Protein AF-A0A349G7Y7-F1 (afdb_monomer)

Mean predicted aligned error: 4.14 Å

Sequence (341 aa):
DMPVLMPVNSVLPGRRNNPPGQENGKKVPPLSVYNPIHYQELPELFMDFISSLTGKSPSTTGAGSEGALTKGPFNMLLPVHDLNQALLSYILGGYNAFSTPAGHIGPNLRVDHDISILVPELWSRLSAEEREPKHLISEGAFEKLEDFEYQGNIIPASRLGYRMTERFCYKYLGKIFDEPQTVFEDWILKPERQSLEAFVDGILNITNGHKKAALSYFEDSSIDYAIPPIRALLHIMAFGSYEGLMVESPEIRHQFDREVVISSDWYKSRLINKQKVDVLRIERIIENLEQFMVNPMNKSIIKAFNYDQKLNEAKGLRDYYDSERYFQTLFGTLGAEPIAL

Radius of gyration: 24.49 Å; Cα contacts (8 Å, |Δi|>4): 534; chains: 1; bounding box: 65×50×67 Å

Nearest PDB structures (foldseek):
  6k31-assembly1_A  TM=9.863E-01  e=5.837E-35  Actinomyces israelii
  6k31-assembly1_B  TM=9.862E-01  e=8.051E-35  Actinomyces israelii
  8e1u-assembly4_E-2  TM=9.817E-01  e=6.174E-34  Propionibacterium freudenreichii subsp. shermanii
  8e1u-assembly2_H  TM=9.793E-01  e=3.621E-33  Propionibacterium freudenreichii subsp. shermanii
  8e1u-assembly4_G  TM=9.828E-01  e=1.718E-31  Propionibacterium freudenreichii subsp. shermanii

Secondary structure (DSSP, 8-state):
-PPPP-----B--EEE---SEEETTEEE---TT--S-EEE-HHHHHHHHHH-EEEEEEETTEEEE--GGG-TTT--S-HHHHHHHHHHHHHHHT--EEEEEEEEETTTEEEETHHHHHHHHHHHHS-TTTT-HHHHHHTTSEEE---EEETTEEE-GGGG-EEE-HHHHHHHGGGT-SSGGGSS-HHHH-GGGT-HHHHHHHHHHHHHHHHHHHHHHHHTSGGGG--HHHHHHHHHHHHS-BTTB-TT-HHHHGGG-HHHHHT-HHHHHHHHHHHHHHHHHHHHHHHHHHHHHH-GGGHHHHHHTTHHHHHHHHHHHHHHHHSHHHHHHTTTS----GGG-

pLDDT: mean 95.34, std 6.63, range [52.41, 98.81]

Structure (mmCIF, N/CA/C/O backbone):
data_AF-A0A349G7Y7-F1
#
_entry.id   AF-A0A349G7Y7-F1
#
loop_
_atom_site.group_PDB
_atom_site.id
_atom_site.type_symbol
_atom_site.label_atom_id
_atom_site.label_alt_id
_atom_site.label_comp_id
_atom_site.label_asym_id
_atom_site.label_entity_id
_atom_site.label_seq_id
_atom_site.pdbx_PDB_ins_code
_atom_site.Cartn_x
_atom_site.Cartn_y
_atom_site.Cartn_z
_atom_site.occupancy
_atom_site.B_iso_or_equiv
_atom_site.auth_seq_id
_atom_site.auth_comp_id
_atom_site.auth_asym_id
_atom_site.auth_atom_id
_atom_site.pdbx_PDB_model_num
ATOM 1 N N . ASP A 1 1 ? 5.155 -28.896 -22.793 1.00 81.69 1 ASP A N 1
ATOM 2 C CA . ASP A 1 1 ? 4.835 -28.518 -21.404 1.00 81.69 1 ASP A CA 1
ATOM 3 C C . ASP A 1 1 ? 4.949 -27.015 -21.239 1.00 81.69 1 ASP A C 1
ATOM 5 O O . ASP A 1 1 ? 5.996 -26.460 -21.548 1.00 81.69 1 ASP A O 1
ATOM 9 N N . MET A 1 2 ? 3.858 -26.355 -20.847 1.00 89.94 2 MET A N 1
ATOM 10 C CA . MET A 1 2 ? 3.857 -24.928 -20.502 1.00 89.94 2 MET A CA 1
ATOM 11 C C . MET A 1 2 ? 3.957 -24.789 -18.978 1.00 89.94 2 MET A C 1
ATOM 13 O O . MET A 1 2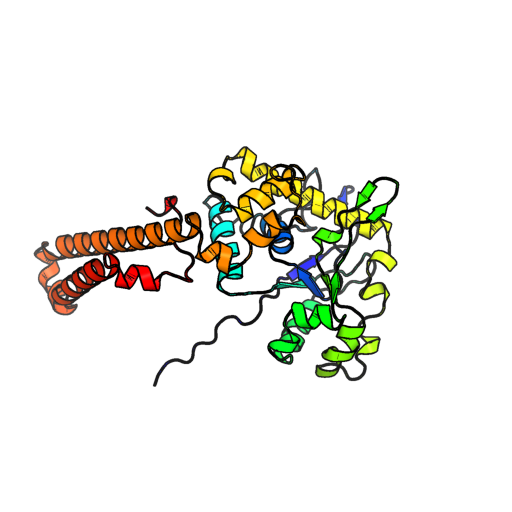 ? 3.357 -25.602 -18.271 1.00 89.94 2 MET A O 1
ATOM 17 N N . PRO A 1 3 ? 4.691 -23.793 -18.454 1.00 93.88 3 PRO A N 1
ATOM 18 C CA . PRO A 1 3 ? 4.778 -23.576 -17.014 1.00 93.88 3 PRO A CA 1
ATOM 19 C C . PRO A 1 3 ? 3.417 -23.157 -16.439 1.00 93.88 3 PRO A C 1
ATOM 21 O O . PRO A 1 3 ? 2.688 -22.381 -17.058 1.00 93.88 3 PRO A O 1
ATOM 24 N N . VAL A 1 4 ? 3.097 -23.636 -15.235 1.00 94.19 4 VAL A N 1
ATOM 25 C CA . VAL A 1 4 ? 1.931 -23.183 -14.462 1.00 94.19 4 VAL A CA 1
ATOM 26 C C . VAL A 1 4 ? 2.390 -22.094 -13.500 1.00 94.19 4 VAL A C 1
ATOM 28 O O . VAL A 1 4 ? 3.225 -22.339 -12.631 1.00 94.19 4 VAL A O 1
ATOM 31 N N . LEU A 1 5 ? 1.864 -20.883 -13.675 1.00 94.44 5 LEU A N 1
ATOM 32 C CA . LEU A 1 5 ? 2.164 -19.736 -12.821 1.00 94.44 5 LEU A CA 1
ATOM 33 C C . LEU A 1 5 ? 1.128 -19.637 -11.696 1.00 94.44 5 LEU A C 1
ATOM 35 O O . LEU A 1 5 ? -0.066 -19.786 -11.942 1.00 94.44 5 LEU A O 1
ATOM 39 N N . MET A 1 6 ? 1.589 -19.346 -10.479 1.00 92.88 6 MET A N 1
ATOM 40 C CA . MET A 1 6 ? 0.750 -19.166 -9.289 1.00 92.88 6 MET A CA 1
ATOM 41 C C . MET A 1 6 ? 0.906 -17.725 -8.783 1.00 92.88 6 MET A C 1
ATOM 43 O O . MET A 1 6 ? 1.789 -17.464 -7.963 1.00 92.88 6 MET A O 1
ATOM 47 N N . PRO A 1 7 ? 0.135 -16.761 -9.317 1.00 92.94 7 PRO A N 1
ATOM 48 C CA . PRO A 1 7 ? 0.216 -15.372 -8.883 1.00 92.94 7 PRO A CA 1
ATOM 49 C C . PRO A 1 7 ? -0.325 -15.192 -7.459 1.00 92.94 7 PRO A C 1
ATOM 51 O O . PRO A 1 7 ? -1.026 -16.051 -6.917 1.00 92.94 7 PRO A O 1
ATOM 54 N N . VAL A 1 8 ? -0.012 -14.038 -6.865 1.00 94.69 8 VAL A N 1
ATOM 55 C CA . VAL A 1 8 ? -0.591 -13.613 -5.586 1.00 94.69 8 VAL A CA 1
ATOM 56 C C . VAL A 1 8 ? -2.113 -13.560 -5.717 1.00 94.69 8 VAL A C 1
ATOM 58 O O . VAL A 1 8 ? -2.647 -13.071 -6.707 1.00 94.69 8 VAL A O 1
ATOM 61 N N . ASN A 1 9 ? -2.809 -14.077 -4.709 1.00 91.25 9 ASN A N 1
ATOM 62 C CA . ASN A 1 9 ? -4.271 -14.144 -4.668 1.00 91.25 9 ASN A CA 1
ATOM 63 C C . ASN A 1 9 ? -4.871 -13.333 -3.513 1.00 91.25 9 ASN A C 1
ATOM 65 O O . ASN A 1 9 ? -6.045 -12.978 -3.554 1.00 91.25 9 ASN A O 1
ATOM 69 N N . SER A 1 10 ? -4.101 -13.040 -2.467 1.00 92.69 10 SER A N 1
ATOM 70 C CA . SER A 1 10 ? -4.555 -12.255 -1.321 1.00 92.69 10 SER A CA 1
ATOM 71 C C . SER A 1 10 ? -3.371 -11.556 -0.663 1.00 92.69 10 SER A C 1
ATOM 73 O O . SER A 1 10 ? -2.284 -12.127 -0.571 1.00 92.69 10 SER A O 1
ATOM 75 N N . VAL A 1 11 ? -3.590 -10.326 -0.198 1.00 96.81 11 VAL A N 1
ATOM 76 C CA . VAL A 1 11 ? -2.599 -9.546 0.548 1.00 96.81 11 VAL A CA 1
ATOM 77 C C . VAL A 1 11 ? -3.062 -9.448 1.998 1.00 96.81 11 VAL A C 1
ATOM 79 O O . VAL A 1 11 ? -4.127 -8.901 2.281 1.00 96.81 11 VAL A O 1
ATOM 82 N N . LEU A 1 12 ? -2.260 -9.987 2.916 1.00 96.56 12 LEU A N 1
ATOM 83 C CA . LEU A 1 12 ? -2.598 -10.091 4.336 1.00 96.56 12 LEU A CA 1
ATOM 84 C C . LEU A 1 12 ? -1.523 -9.410 5.201 1.00 96.56 12 LEU A C 1
ATOM 86 O O . LEU A 1 12 ? -0.669 -10.098 5.765 1.00 96.56 12 LEU A O 1
ATOM 90 N N . PRO A 1 13 ? -1.470 -8.064 5.252 1.00 96.19 13 PRO A N 1
ATOM 91 C CA . PRO A 1 13 ? -0.439 -7.367 6.013 1.00 96.19 13 PRO A CA 1
ATOM 92 C C . PRO A 1 13 ? -0.585 -7.606 7.524 1.00 96.19 13 PRO A C 1
ATOM 94 O O . PRO A 1 13 ? -1.659 -7.465 8.107 1.00 96.19 13 PRO A O 1
ATOM 97 N N . GLY A 1 14 ? 0.524 -7.925 8.187 1.00 94.94 14 GLY A N 1
ATOM 98 C CA . GLY A 1 14 ? 0.570 -8.031 9.643 1.00 94.94 14 GLY A CA 1
ATOM 99 C C . GLY A 1 14 ? 0.742 -6.667 10.308 1.00 94.94 14 GLY A C 1
ATOM 100 O O . GLY A 1 14 ? 1.500 -5.828 9.824 1.00 94.94 14 GLY A O 1
ATOM 101 N N . ARG A 1 15 ? 0.088 -6.462 11.452 1.00 93.56 15 ARG A N 1
ATOM 102 C CA . ARG A 1 15 ? 0.299 -5.301 12.324 1.00 93.56 15 ARG A CA 1
ATOM 103 C C . ARG A 1 15 ? 0.843 -5.736 13.662 1.00 93.56 15 ARG A C 1
ATOM 105 O O . ARG A 1 15 ? 0.311 -6.653 14.275 1.00 93.56 15 ARG A O 1
ATOM 112 N N . ARG A 1 16 ? 1.874 -5.058 14.155 1.00 93.31 16 ARG A N 1
ATOM 113 C CA . ARG A 1 16 ? 2.378 -5.315 15.500 1.00 93.31 16 ARG A CA 1
ATOM 114 C C . ARG A 1 16 ? 1.718 -4.378 16.501 1.00 93.31 16 ARG A C 1
ATOM 116 O O . ARG A 1 16 ? 2.139 -3.239 16.677 1.00 93.31 16 ARG A O 1
ATOM 123 N N . ASN A 1 17 ? 0.728 -4.909 17.197 1.00 94.69 17 ASN A N 1
ATOM 124 C CA . ASN A 1 17 ? -0.029 -4.201 18.209 1.00 94.69 17 ASN A CA 1
ATOM 125 C C . ASN A 1 17 ? 0.621 -4.337 19.588 1.00 94.69 17 ASN A C 1
ATOM 127 O O . ASN A 1 17 ? 1.156 -5.387 19.958 1.00 94.69 17 ASN A O 1
ATOM 131 N N . ASN A 1 18 ? 0.513 -3.276 20.381 1.00 93.94 18 ASN A N 1
ATOM 132 C CA . ASN A 1 18 ? 0.917 -3.256 21.780 1.00 93.94 18 ASN A CA 1
ATOM 133 C C . ASN A 1 18 ? -0.164 -2.591 22.643 1.00 93.94 18 ASN A C 1
ATOM 135 O O . ASN A 1 18 ? -0.803 -1.636 22.182 1.00 93.94 18 ASN A O 1
ATOM 139 N N . PRO A 1 19 ? -0.335 -3.060 23.891 1.00 94.25 19 PRO A N 1
ATOM 140 C CA . PRO A 1 19 ? -1.207 -2.410 24.854 1.00 94.25 19 PRO A CA 1
ATOM 141 C C . PRO A 1 19 ? -0.597 -1.068 25.300 1.00 94.25 19 PRO A C 1
ATOM 143 O O . PRO A 1 19 ? 0.591 -0.808 25.043 1.00 94.25 19 PRO A O 1
ATOM 146 N N . PRO A 1 20 ? -1.378 -0.207 25.975 1.00 91.62 20 PRO A N 1
ATOM 147 C CA . PRO A 1 20 ? -0.818 0.941 26.678 1.00 91.62 20 PRO A CA 1
ATOM 148 C C . PRO A 1 20 ? 0.160 0.455 27.756 1.00 91.62 20 PRO A C 1
ATOM 150 O O . PRO A 1 20 ? -0.084 -0.550 28.424 1.00 91.62 20 PRO A O 1
ATOM 153 N N . GLY A 1 21 ? 1.275 1.161 27.938 1.00 88.56 21 GLY A N 1
ATOM 154 C CA . GLY A 1 21 ? 2.286 0.740 28.904 1.00 88.56 21 GLY A CA 1
ATOM 155 C C . GLY A 1 21 ? 3.324 1.804 29.227 1.00 88.56 21 GLY A C 1
ATOM 156 O O . GLY A 1 21 ? 3.203 2.968 28.838 1.00 88.56 21 GLY A O 1
ATOM 157 N N . GLN A 1 22 ? 4.363 1.390 29.950 1.00 84.62 22 GLN A N 1
ATOM 158 C CA . GLN A 1 22 ? 5.526 2.214 30.262 1.00 84.62 22 GLN A CA 1
ATOM 159 C C . GLN A 1 22 ? 6.814 1.421 30.035 1.00 84.62 22 GLN A C 1
ATOM 161 O O . GLN A 1 22 ? 6.926 0.277 30.467 1.00 84.62 22 GLN A O 1
ATOM 166 N N . GLU A 1 23 ? 7.800 2.046 29.396 1.00 80.44 23 GLU A N 1
ATOM 167 C CA . GLU A 1 23 ? 9.135 1.484 29.183 1.00 80.44 23 GLU A CA 1
ATOM 168 C C . GLU A 1 23 ? 10.177 2.549 29.540 1.00 80.44 23 GLU A C 1
ATOM 170 O O . GLU A 1 23 ? 10.101 3.688 29.074 1.00 80.44 23 GLU A O 1
ATOM 175 N N . ASN A 1 24 ? 11.128 2.212 30.418 1.00 81.81 24 ASN A N 1
ATOM 176 C CA . ASN A 1 24 ? 12.148 3.144 30.924 1.00 81.81 24 ASN A CA 1
ATOM 177 C C . ASN A 1 24 ? 11.565 4.476 31.451 1.00 81.81 24 ASN A C 1
ATOM 179 O O . ASN A 1 24 ? 12.128 5.548 31.228 1.00 81.81 24 ASN A O 1
ATOM 183 N N . GLY A 1 25 ? 10.403 4.416 32.112 1.00 79.50 25 GLY A N 1
ATOM 184 C CA . GLY A 1 25 ? 9.709 5.586 32.667 1.00 79.50 25 GLY A CA 1
ATOM 185 C C . GLY A 1 25 ? 8.985 6.469 31.642 1.00 79.50 25 GLY A C 1
ATOM 186 O O . GLY A 1 25 ? 8.450 7.509 32.020 1.00 79.50 25 GLY A O 1
ATOM 187 N N . LYS A 1 26 ? 8.939 6.083 30.359 1.00 80.31 26 LYS A N 1
ATOM 188 C CA . LYS A 1 26 ? 8.193 6.791 29.306 1.00 80.31 26 LYS A CA 1
ATOM 189 C C . LYS A 1 26 ? 6.923 6.033 28.939 1.00 80.31 26 LYS A C 1
ATOM 191 O O . LYS A 1 26 ? 6.939 4.806 28.859 1.00 80.31 26 LYS A O 1
ATOM 196 N N . LYS A 1 27 ? 5.834 6.767 28.686 1.00 84.00 27 LYS A N 1
ATOM 197 C CA . LYS A 1 27 ? 4.582 6.202 28.160 1.00 84.00 27 LYS A CA 1
ATOM 198 C C . LYS A 1 27 ? 4.863 5.538 26.810 1.00 84.00 27 LYS A C 1
ATOM 200 O O . LYS A 1 27 ? 5.382 6.186 25.904 1.00 84.00 27 LYS A O 1
ATOM 205 N N . VAL A 1 28 ? 4.496 4.268 26.687 1.00 85.56 28 VAL A N 1
ATOM 206 C CA . VAL A 1 28 ? 4.422 3.561 25.408 1.00 85.56 28 VAL A CA 1
ATOM 207 C C . VAL A 1 28 ? 3.001 3.755 24.890 1.00 85.56 28 VAL A C 1
ATOM 209 O O . VAL A 1 28 ? 2.058 3.277 25.532 1.00 85.56 28 VAL A O 1
ATOM 212 N N . PRO A 1 29 ? 2.814 4.499 23.790 1.00 87.44 29 PRO A N 1
ATOM 213 C CA . PRO A 1 29 ? 1.480 4.763 23.288 1.00 87.44 29 PRO A CA 1
ATOM 214 C C . PRO A 1 29 ? 0.872 3.475 22.697 1.00 87.44 29 PRO A C 1
ATOM 216 O O . PRO A 1 29 ? 1.592 2.684 22.072 1.00 87.44 29 PRO A O 1
ATOM 219 N N . PRO A 1 30 ? -0.428 3.220 22.917 1.00 92.88 30 PRO A N 1
ATOM 220 C CA . PRO A 1 30 ? -1.083 2.003 22.457 1.00 92.88 30 PRO A CA 1
ATOM 221 C C . PRO A 1 30 ? -1.227 1.974 20.931 1.00 92.88 30 PRO A C 1
ATOM 223 O O . PRO A 1 30 ? -1.360 3.009 20.276 1.00 92.88 30 PRO A O 1
ATOM 226 N N . LEU A 1 31 ? -1.228 0.762 20.374 1.00 95.31 31 LEU A N 1
ATOM 227 C CA . LEU A 1 31 ? -1.569 0.481 18.969 1.00 95.31 31 LEU A CA 1
ATOM 228 C C . LEU A 1 31 ? -2.570 -0.680 18.833 1.00 95.31 31 LEU A C 1
ATOM 230 O O . LEU A 1 31 ? -2.911 -1.082 17.726 1.00 95.31 31 LEU A O 1
ATOM 234 N N . SER A 1 32 ? -3.067 -1.231 19.942 1.00 96.38 32 SER A N 1
ATOM 235 C CA . SER A 1 32 ? -3.955 -2.399 19.958 1.00 96.38 32 SER A CA 1
ATOM 236 C C . SER A 1 32 ? -5.436 -2.085 19.700 1.00 96.38 32 SER A C 1
ATOM 238 O O . SER A 1 32 ? -6.319 -2.697 20.291 1.00 96.38 32 SER A O 1
ATOM 240 N N . VAL A 1 33 ? -5.723 -1.151 18.790 1.00 97.62 33 VAL A N 1
ATOM 241 C CA . VAL A 1 33 ? -7.096 -0.742 18.423 1.00 97.62 33 VAL A CA 1
ATOM 242 C C . VAL A 1 33 ? -7.756 -1.663 17.393 1.00 97.62 33 VAL A C 1
ATOM 244 O O . VAL A 1 33 ? -8.958 -1.584 17.171 1.00 97.62 33 VAL A O 1
ATOM 247 N N . TYR A 1 34 ? -6.980 -2.544 16.763 1.00 97.88 34 TYR A N 1
ATOM 248 C CA . TYR A 1 34 ? -7.470 -3.460 15.737 1.00 97.88 34 TYR A CA 1
ATOM 249 C C . TYR A 1 34 ? -8.046 -4.740 16.351 1.00 97.88 34 TYR A C 1
ATOM 251 O O . TYR A 1 34 ? -7.462 -5.306 17.280 1.00 97.88 34 TYR A O 1
ATOM 259 N N . ASN A 1 35 ? -9.158 -5.212 15.792 1.00 97.75 35 ASN A N 1
ATOM 260 C CA . ASN A 1 35 ? -9.712 -6.540 16.049 1.00 97.75 35 ASN A CA 1
ATOM 261 C C . ASN A 1 35 ? -8.997 -7.615 15.183 1.00 97.75 35 ASN A C 1
ATOM 263 O O . ASN A 1 35 ? -8.044 -7.270 14.476 1.00 97.75 35 ASN A O 1
ATOM 267 N N . PRO A 1 36 ? -9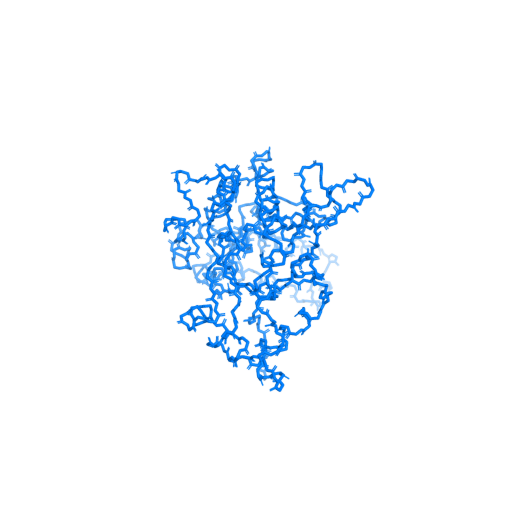.388 -8.909 15.227 1.00 98.06 36 PRO A N 1
ATOM 268 C CA . PRO A 1 36 ? -8.636 -9.974 14.556 1.00 98.06 36 PRO A CA 1
ATOM 269 C C . PRO A 1 36 ? -8.437 -9.797 13.042 1.00 98.06 36 PRO A C 1
ATOM 271 O O . PRO A 1 36 ? -7.409 -10.228 12.522 1.00 98.06 36 PRO A O 1
ATOM 274 N N . ILE A 1 37 ? -9.388 -9.188 12.324 1.00 98.31 37 ILE A N 1
ATOM 275 C CA . ILE A 1 37 ? -9.260 -8.950 10.881 1.00 98.31 37 ILE A CA 1
ATOM 276 C C . ILE A 1 37 ? -9.890 -7.606 10.522 1.00 98.31 37 ILE A C 1
ATOM 278 O O . ILE A 1 37 ? -11.102 -7.419 10.643 1.00 98.31 37 ILE A O 1
ATOM 282 N N . HIS A 1 38 ? -9.070 -6.702 9.993 1.00 98.62 38 HIS A N 1
ATOM 283 C CA . HIS A 1 38 ? -9.530 -5.439 9.417 1.00 98.62 38 HIS A CA 1
ATOM 284 C C . HIS A 1 38 ? -9.350 -5.420 7.905 1.00 98.62 38 HIS A C 1
ATOM 286 O O . HIS A 1 38 ? -8.313 -5.844 7.403 1.00 98.62 38 HIS A O 1
ATOM 292 N N . TYR A 1 39 ? -10.327 -4.867 7.197 1.00 98.50 39 TYR A N 1
ATOM 293 C CA . TYR A 1 39 ? -10.227 -4.510 5.788 1.00 98.50 39 TYR A CA 1
ATOM 294 C C . TYR A 1 39 ? -10.076 -2.998 5.684 1.00 98.50 39 TYR A C 1
ATOM 296 O O . TYR A 1 39 ? -10.848 -2.256 6.284 1.00 98.50 39 TYR A O 1
ATOM 304 N N . GLN A 1 40 ? -9.103 -2.534 4.913 1.00 98.00 40 GLN A N 1
ATOM 305 C CA . GLN A 1 40 ? -8.949 -1.113 4.629 1.00 98.00 40 GLN A CA 1
ATOM 306 C C . GLN A 1 40 ? -9.022 -0.896 3.130 1.00 98.00 40 GLN A C 1
ATOM 308 O O . GLN A 1 40 ? -8.352 -1.583 2.356 1.00 98.00 40 GLN A O 1
ATOM 313 N N . GLU A 1 41 ? -9.825 0.088 2.739 1.00 98.19 41 GLU A N 1
ATOM 314 C CA . GLU A 1 41 ? -9.792 0.610 1.382 1.00 98.19 41 GLU A CA 1
ATOM 315 C C . GLU A 1 41 ? -8.417 1.243 1.117 1.00 98.19 41 GLU A C 1
ATOM 317 O O . GLU A 1 41 ? -7.665 1.571 2.041 1.00 98.19 41 GLU A O 1
ATOM 322 N N . LEU A 1 42 ? -8.058 1.386 -0.161 1.00 98.56 42 LEU A N 1
ATOM 323 C CA . LEU A 1 42 ? -6.704 1.788 -0.547 1.00 98.56 42 LEU A CA 1
ATOM 324 C C . LEU A 1 42 ? -6.213 3.093 0.104 1.00 98.56 42 LEU A C 1
ATOM 326 O O . LEU A 1 42 ? -5.039 3.119 0.472 1.00 98.56 42 LEU A O 1
ATOM 330 N N . PRO A 1 43 ? -7.034 4.145 0.303 1.00 98.50 43 PRO A N 1
ATOM 331 C CA . PRO A 1 43 ? -6.572 5.351 0.984 1.00 98.50 43 PRO A CA 1
ATOM 332 C C . PRO A 1 43 ? -6.107 5.072 2.416 1.00 98.50 43 PRO A C 1
ATOM 334 O O . PRO A 1 43 ? -4.963 5.373 2.750 1.00 98.50 43 PRO A O 1
ATOM 337 N N . GLU A 1 44 ? -6.938 4.444 3.250 1.00 98.50 44 GLU A N 1
ATOM 338 C CA . GLU A 1 44 ? -6.598 4.108 4.638 1.00 98.50 44 GLU A CA 1
ATOM 339 C C . GLU A 1 44 ? -5.422 3.132 4.711 1.00 98.50 44 GLU A C 1
ATOM 341 O O . GLU A 1 44 ? -4.486 3.344 5.485 1.00 98.50 44 GLU A O 1
ATOM 346 N N . LEU A 1 45 ? -5.418 2.112 3.847 1.00 98.50 45 LEU A N 1
ATOM 347 C CA . LEU A 1 45 ? -4.321 1.153 3.749 1.00 98.50 45 LEU A CA 1
ATOM 348 C C . LEU A 1 45 ? -2.990 1.854 3.449 1.00 98.50 45 LEU A C 1
ATOM 350 O O . LEU A 1 45 ? -1.966 1.540 4.056 1.00 98.50 45 LEU A O 1
ATOM 354 N N . PHE A 1 46 ? -2.993 2.819 2.526 1.00 98.69 46 PHE A N 1
ATOM 355 C CA . PHE A 1 46 ? -1.782 3.549 2.175 1.00 98.69 46 PHE A CA 1
ATOM 356 C C . PHE A 1 46 ? -1.371 4.569 3.231 1.00 98.69 46 PHE A C 1
ATOM 358 O O . PHE A 1 46 ? -0.171 4.793 3.372 1.00 98.69 46 PHE A O 1
ATOM 365 N N . MET A 1 47 ? -2.288 5.113 4.040 1.00 98.50 47 MET A N 1
ATOM 366 C CA . MET A 1 47 ? -1.879 5.898 5.213 1.00 98.50 47 MET A CA 1
ATOM 367 C C . MET A 1 47 ? -1.029 5.048 6.163 1.00 98.50 47 MET A C 1
ATOM 369 O O . MET A 1 47 ? 0.008 5.504 6.657 1.00 98.50 47 MET A O 1
ATOM 373 N N . ASP A 1 48 ? -1.426 3.792 6.361 1.00 96.94 48 ASP A N 1
ATOM 374 C CA . ASP A 1 48 ? -0.679 2.851 7.184 1.00 96.94 48 ASP A CA 1
ATOM 375 C C . ASP A 1 48 ? 0.621 2.389 6.532 1.00 96.94 48 ASP A C 1
ATOM 377 O O . ASP A 1 48 ? 1.642 2.328 7.209 1.00 96.94 48 ASP A O 1
ATOM 3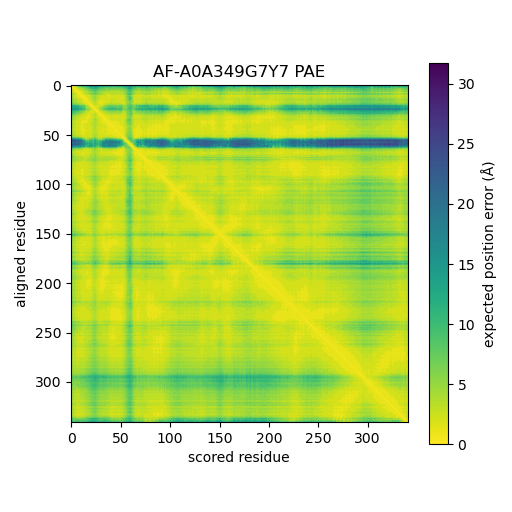81 N N . PHE A 1 49 ? 0.644 2.117 5.227 1.00 98.56 49 PHE A N 1
ATOM 382 C CA . PHE A 1 49 ? 1.882 1.757 4.530 1.00 98.56 49 PHE A CA 1
ATOM 383 C C . PHE A 1 49 ? 2.901 2.896 4.491 1.00 98.56 49 PHE A C 1
ATOM 385 O O . PHE A 1 49 ? 4.093 2.641 4.667 1.00 98.56 49 PHE A O 1
ATOM 392 N N . ILE A 1 50 ? 2.460 4.145 4.325 1.00 98.50 50 ILE A N 1
ATOM 393 C CA . ILE A 1 50 ? 3.324 5.332 4.411 1.00 98.50 50 ILE A CA 1
ATOM 394 C C . ILE A 1 50 ? 3.949 5.436 5.806 1.00 98.50 50 ILE A C 1
ATOM 396 O O . ILE A 1 50 ? 5.134 5.740 5.936 1.00 98.50 50 ILE A O 1
ATOM 400 N N . SER A 1 51 ? 3.155 5.171 6.843 1.00 96.69 51 SER A N 1
ATOM 401 C CA . SER A 1 51 ? 3.547 5.418 8.232 1.00 96.69 51 SER A CA 1
ATOM 402 C C . SER A 1 51 ? 4.295 4.249 8.869 1.00 96.69 51 SER A C 1
ATOM 404 O O . SER A 1 51 ? 5.191 4.481 9.678 1.00 96.69 51 SER A O 1
ATOM 406 N N . SER A 1 52 ? 3.931 3.011 8.524 1.00 96.25 52 SER A N 1
ATOM 407 C CA . SER A 1 52 ? 4.459 1.743 9.050 1.00 96.25 52 SER A CA 1
ATOM 408 C C . SER A 1 52 ? 4.759 1.816 10.550 1.00 96.25 52 SER A C 1
ATOM 410 O O . SER A 1 52 ? 5.911 1.742 10.987 1.00 96.25 52 SER A O 1
ATOM 412 N N . LEU A 1 53 ? 3.709 2.075 11.333 1.00 93.88 53 LEU A N 1
ATOM 413 C CA . LEU A 1 53 ? 3.830 2.380 12.756 1.00 93.88 53 LEU A CA 1
ATOM 414 C C . LEU A 1 53 ? 4.156 1.136 13.587 1.00 93.88 53 LEU A C 1
ATOM 416 O O . LEU A 1 53 ? 3.653 0.042 13.337 1.00 93.88 53 LEU A O 1
ATOM 420 N N . THR A 1 54 ? 4.964 1.331 14.627 1.00 86.50 54 THR A N 1
ATOM 421 C CA . THR A 1 54 ? 5.384 0.277 15.554 1.00 86.50 54 THR A CA 1
ATOM 422 C C . THR A 1 54 ? 5.464 0.795 16.987 1.00 86.50 54 THR A C 1
ATOM 424 O O . THR A 1 54 ? 5.846 1.937 17.253 1.00 86.50 54 THR A O 1
ATOM 427 N N . GLY A 1 55 ? 5.106 -0.066 17.941 1.00 70.94 55 GLY A N 1
ATOM 428 C CA . GLY A 1 55 ? 5.173 0.243 19.370 1.00 70.94 55 GLY A CA 1
ATOM 429 C C . GLY A 1 55 ? 6.573 0.151 19.981 1.00 70.94 55 GLY A C 1
ATOM 430 O O . GLY A 1 55 ? 6.771 0.601 21.105 1.00 70.94 55 GLY A O 1
ATOM 431 N N . LYS A 1 56 ? 7.548 -0.455 19.282 1.00 64.50 56 LYS A N 1
ATOM 432 C CA . LYS A 1 56 ? 8.951 -0.503 19.743 1.00 64.50 56 LYS A CA 1
ATOM 433 C C . LYS A 1 56 ? 9.683 0.772 19.324 1.00 64.50 56 LYS A C 1
ATOM 435 O O . LYS A 1 56 ? 9.469 1.268 18.226 1.00 64.50 56 LYS A O 1
ATOM 440 N N . SER A 1 57 ? 10.579 1.254 20.186 1.00 58.91 57 SER A N 1
ATOM 441 C CA . SER A 1 57 ? 11.359 2.487 19.986 1.00 58.91 57 SER A CA 1
ATOM 442 C C . SER A 1 57 ? 10.480 3.727 19.744 1.00 58.91 57 SER A C 1
ATOM 444 O O . SER A 1 57 ? 10.553 4.327 18.668 1.00 58.91 57 SER A O 1
ATOM 446 N N . PRO A 1 58 ? 9.645 4.128 20.728 1.00 58.62 58 PRO A N 1
ATOM 447 C CA . PRO A 1 58 ? 8.793 5.302 20.591 1.00 58.62 58 PRO A CA 1
ATOM 448 C C . PRO A 1 58 ? 9.637 6.535 20.262 1.00 58.62 58 PRO A C 1
ATOM 450 O O . PRO A 1 58 ? 10.673 6.786 20.888 1.00 58.62 58 PRO A O 1
ATOM 453 N N . SER A 1 59 ? 9.188 7.322 19.289 1.00 57.16 59 SER A N 1
ATOM 454 C CA . SER A 1 59 ? 9.793 8.625 19.033 1.00 57.16 59 SER A CA 1
ATOM 455 C C . SER A 1 59 ? 9.440 9.598 20.166 1.00 57.16 59 SER A C 1
ATOM 457 O O . SER A 1 59 ? 8.529 9.349 20.955 1.00 57.16 59 SER A O 1
ATOM 459 N N . THR A 1 60 ? 10.119 10.746 20.255 1.00 55.25 60 THR A N 1
ATOM 460 C CA . THR A 1 60 ? 9.806 11.776 21.268 1.00 55.25 60 THR A CA 1
ATOM 461 C C . THR A 1 60 ? 8.358 12.283 21.212 1.00 55.25 60 THR A C 1
ATOM 463 O O . THR A 1 60 ? 7.910 12.901 22.173 1.00 55.25 60 THR A O 1
ATOM 466 N N . THR A 1 61 ? 7.625 12.018 20.123 1.00 52.41 61 THR A N 1
ATOM 467 C CA . THR A 1 61 ? 6.282 12.554 19.855 1.00 52.41 61 THR A CA 1
ATOM 468 C C . THR A 1 61 ? 5.207 11.494 19.562 1.00 52.41 61 THR A C 1
ATOM 470 O O . THR A 1 61 ? 4.119 11.870 19.140 1.00 52.41 61 THR A O 1
ATOM 473 N N . GLY A 1 62 ? 5.467 10.190 19.747 1.00 60.25 62 GLY A N 1
ATOM 474 C CA . GLY A 1 62 ? 4.474 9.131 19.482 1.00 60.25 62 GLY A CA 1
ATOM 475 C C . GLY A 1 62 ? 5.086 7.778 19.114 1.00 60.25 62 GLY A C 1
ATOM 476 O O . GLY A 1 62 ? 6.266 7.539 19.389 1.00 60.25 62 GLY A O 1
ATOM 477 N N . ALA A 1 63 ? 4.297 6.904 18.475 1.00 66.19 63 ALA A N 1
ATOM 478 C CA . ALA A 1 63 ? 4.769 5.618 17.949 1.00 66.19 63 ALA A CA 1
ATOM 479 C C . ALA A 1 63 ? 6.057 5.750 17.111 1.00 66.19 63 ALA A C 1
ATOM 481 O O . ALA A 1 63 ? 6.348 6.799 16.522 1.00 66.19 63 ALA A O 1
ATOM 482 N N . GLY A 1 64 ? 6.845 4.674 17.081 1.00 79.31 64 GLY A N 1
ATOM 483 C CA . GLY A 1 64 ? 7.937 4.533 16.123 1.00 79.31 64 GLY A CA 1
ATOM 484 C C . GLY A 1 64 ? 7.381 4.339 14.711 1.00 79.31 64 GLY A C 1
ATOM 485 O O . GLY A 1 64 ? 6.244 3.901 14.540 1.00 79.31 64 GLY A O 1
ATOM 486 N N . SER A 1 65 ? 8.183 4.659 13.700 1.00 88.38 65 SER A N 1
ATOM 487 C CA . SER A 1 65 ? 7.885 4.387 12.292 1.00 88.38 65 SER A CA 1
ATOM 488 C C . SER A 1 65 ? 9.041 3.597 11.696 1.00 88.38 65 SER A C 1
ATOM 490 O O . SER A 1 65 ? 10.203 3.944 11.911 1.00 88.38 65 SER A O 1
ATOM 492 N N . GLU A 1 66 ? 8.723 2.547 10.944 1.00 92.88 66 GLU A N 1
ATOM 493 C CA . GLU A 1 66 ? 9.698 1.769 10.169 1.00 92.88 66 GLU A CA 1
ATOM 494 C C . GLU A 1 66 ? 9.949 2.380 8.772 1.00 92.88 66 GLU A C 1
ATOM 496 O O . GLU A 1 66 ? 10.690 1.821 7.960 1.00 92.88 66 GLU A O 1
ATOM 501 N N . GLY A 1 67 ? 9.360 3.551 8.496 1.00 94.56 67 GLY A N 1
ATOM 502 C CA . GLY A 1 67 ? 9.357 4.201 7.186 1.00 94.56 67 GLY A CA 1
ATOM 503 C C . GLY A 1 67 ? 8.420 3.513 6.191 1.00 94.56 67 GLY A C 1
ATOM 504 O O . GLY A 1 67 ? 7.911 2.426 6.454 1.00 94.56 67 GLY A O 1
ATOM 505 N N . ALA A 1 68 ? 8.186 4.144 5.039 1.00 97.75 68 ALA A N 1
ATOM 506 C CA . ALA A 1 68 ? 7.251 3.631 4.039 1.00 97.75 68 ALA A CA 1
ATOM 507 C C . ALA A 1 68 ? 7.517 2.159 3.692 1.00 97.75 68 ALA A C 1
ATOM 509 O O . ALA A 1 68 ? 8.651 1.780 3.389 1.00 97.75 68 ALA A O 1
ATOM 510 N N . LEU A 1 69 ? 6.456 1.348 3.719 1.00 97.81 69 LEU A N 1
ATOM 511 C CA . LEU A 1 69 ? 6.479 -0.085 3.408 1.00 97.81 69 LEU A CA 1
ATOM 512 C C . LEU A 1 69 ? 7.477 -0.889 4.260 1.00 97.81 69 LEU A C 1
ATOM 514 O O . LEU A 1 69 ? 8.008 -1.878 3.767 1.00 97.81 69 LEU A O 1
ATOM 518 N N . THR A 1 70 ? 7.776 -0.437 5.485 1.00 96.75 70 THR A N 1
ATOM 519 C CA . THR A 1 70 ? 8.837 -0.965 6.372 1.00 96.75 70 THR A CA 1
ATOM 520 C C . THR A 1 70 ? 10.250 -0.945 5.765 1.00 96.75 70 THR A C 1
ATOM 522 O O . THR A 1 70 ? 11.164 -1.637 6.219 1.00 96.75 70 THR A O 1
ATOM 525 N N . LYS A 1 71 ? 10.467 -0.114 4.735 1.00 96.94 71 LYS A N 1
ATOM 526 C CA . LYS A 1 71 ? 11.733 -0.024 3.991 1.00 96.94 71 LYS A CA 1
ATOM 527 C C . LYS A 1 71 ? 12.631 1.134 4.418 1.00 96.94 71 LYS A C 1
ATOM 529 O O . LYS A 1 71 ? 13.658 1.339 3.774 1.00 96.94 71 LYS A O 1
ATOM 534 N N . GLY A 1 72 ? 12.309 1.867 5.485 1.00 94.62 72 GLY A N 1
ATOM 535 C CA . GLY A 1 72 ? 13.102 3.015 5.946 1.00 94.62 72 GLY A CA 1
ATOM 536 C C . GLY A 1 72 ? 14.611 2.731 6.058 1.00 94.62 72 GLY A C 1
ATOM 537 O O . GLY A 1 72 ? 15.399 3.495 5.509 1.00 94.62 72 GLY A O 1
ATOM 538 N N . PRO A 1 73 ? 15.044 1.608 6.667 1.00 94.69 73 PRO A N 1
ATOM 539 C CA . PRO A 1 73 ? 16.466 1.253 6.767 1.00 94.69 73 PRO A CA 1
ATOM 540 C C . PRO A 1 73 ? 17.108 0.714 5.477 1.00 94.69 73 PRO A C 1
ATOM 542 O O . PRO A 1 73 ? 18.314 0.469 5.459 1.00 94.69 73 PRO A O 1
ATOM 545 N N . PHE A 1 74 ? 16.321 0.456 4.429 1.00 95.69 74 PHE A N 1
ATOM 546 C CA . PHE A 1 74 ? 16.743 -0.314 3.251 1.00 95.69 74 PHE A CA 1
ATOM 547 C C . PHE A 1 74 ? 16.543 0.426 1.923 1.00 95.69 74 PHE A C 1
ATOM 549 O O . PHE A 1 74 ? 16.931 -0.095 0.876 1.00 95.69 74 PHE A O 1
ATOM 556 N N . ASN A 1 75 ? 15.929 1.613 1.936 1.00 95.50 75 ASN A N 1
ATOM 557 C CA . ASN A 1 75 ? 15.704 2.416 0.742 1.00 95.50 75 ASN A CA 1
ATOM 558 C C . ASN A 1 75 ? 16.698 3.582 0.674 1.00 95.50 75 ASN A C 1
ATOM 560 O O . ASN A 1 75 ? 16.656 4.496 1.490 1.00 95.50 75 ASN A O 1
ATOM 564 N N . MET A 1 76 ? 17.585 3.542 -0.322 1.00 95.19 76 MET A N 1
ATOM 565 C CA . MET A 1 76 ? 18.578 4.594 -0.583 1.00 95.19 76 MET A CA 1
ATOM 566 C C . MET A 1 76 ? 18.060 5.688 -1.534 1.00 95.19 76 MET A C 1
ATOM 568 O O . MET A 1 76 ? 18.820 6.577 -1.910 1.00 95.19 76 MET A O 1
ATOM 572 N N . LEU A 1 77 ? 16.796 5.601 -1.961 1.00 95.25 77 LEU A N 1
ATOM 573 C CA . LEU A 1 77 ? 16.108 6.560 -2.826 1.00 95.25 77 LEU A CA 1
ATOM 574 C C . LEU A 1 77 ? 14.934 7.211 -2.081 1.00 95.25 77 LEU A C 1
ATOM 576 O O . LEU A 1 77 ? 14.613 6.842 -0.951 1.00 95.25 77 LEU A O 1
ATOM 580 N N . LEU A 1 78 ? 14.261 8.162 -2.737 1.00 96.25 78 LEU A N 1
ATOM 581 C CA . LEU A 1 78 ? 13.050 8.776 -2.196 1.00 96.25 78 LEU A CA 1
ATOM 582 C C . LEU A 1 78 ? 11.931 7.723 -2.053 1.00 96.25 78 LEU A C 1
ATOM 584 O O . LEU A 1 78 ? 11.549 7.106 -3.056 1.00 96.25 78 LEU A O 1
ATOM 588 N N . PRO A 1 79 ? 11.351 7.532 -0.850 1.00 97.31 79 PRO A N 1
ATOM 589 C CA . PRO A 1 79 ? 10.329 6.507 -0.617 1.00 97.31 79 PRO A CA 1
ATOM 590 C C . PRO A 1 79 ? 9.052 6.681 -1.447 1.00 97.31 79 PRO A C 1
ATOM 592 O O . PRO A 1 79 ? 8.340 5.711 -1.700 1.00 97.31 79 PRO A O 1
ATOM 595 N N . VAL A 1 80 ? 8.775 7.901 -1.916 1.00 98.12 80 VAL A N 1
ATOM 596 C CA . VAL A 1 80 ? 7.623 8.209 -2.775 1.00 98.12 80 VAL A CA 1
ATOM 597 C C . VAL A 1 80 ? 7.595 7.366 -4.056 1.00 98.12 80 VAL A C 1
ATOM 599 O O . VAL A 1 80 ? 6.523 6.962 -4.495 1.00 98.12 80 VAL A O 1
ATOM 602 N N . HIS A 1 81 ? 8.755 7.015 -4.621 1.00 97.44 81 HIS A N 1
ATOM 603 C CA . HIS A 1 81 ? 8.821 6.174 -5.818 1.00 97.44 81 HIS A CA 1
ATOM 604 C C . HIS A 1 81 ? 8.316 4.754 -5.542 1.00 97.44 81 HIS A C 1
ATOM 606 O O . HIS A 1 81 ? 7.573 4.190 -6.344 1.00 97.44 81 HIS A O 1
ATOM 612 N N . ASP A 1 82 ? 8.663 4.194 -4.383 1.00 98.06 82 ASP A N 1
ATOM 613 C CA . ASP A 1 82 ? 8.153 2.893 -3.956 1.00 98.06 82 ASP A CA 1
ATOM 614 C C . ASP A 1 82 ? 6.649 2.955 -3.676 1.00 98.06 82 ASP A C 1
ATOM 616 O O . ASP A 1 82 ? 5.919 2.045 -4.064 1.00 98.06 82 ASP A O 1
ATOM 620 N N . LEU A 1 83 ? 6.170 4.033 -3.050 1.00 98.62 83 LEU A N 1
ATOM 621 C CA . LEU A 1 83 ? 4.746 4.233 -2.768 1.00 98.62 83 LEU A CA 1
ATOM 622 C C . LEU A 1 83 ? 3.911 4.347 -4.045 1.00 98.62 83 LEU A C 1
ATOM 624 O O . LEU A 1 83 ? 2.859 3.717 -4.136 1.00 98.62 83 LEU A O 1
ATOM 628 N N . ASN A 1 84 ? 4.391 5.090 -5.045 1.00 98.50 84 ASN A N 1
ATOM 629 C CA . ASN A 1 84 ? 3.741 5.200 -6.349 1.00 98.50 84 ASN A CA 1
ATOM 630 C C . ASN A 1 84 ? 3.587 3.818 -7.006 1.00 98.50 84 ASN A C 1
ATOM 632 O O . ASN A 1 84 ? 2.504 3.460 -7.470 1.00 98.50 84 ASN A O 1
ATOM 636 N N . GLN A 1 85 ? 4.668 3.028 -7.020 1.00 98.06 85 GLN A N 1
ATOM 637 C CA . GLN A 1 85 ? 4.676 1.687 -7.610 1.00 98.06 85 GLN A CA 1
ATOM 638 C C . GLN A 1 85 ? 3.806 0.710 -6.824 1.00 98.06 85 GLN A C 1
ATOM 640 O O . GLN A 1 85 ? 3.055 -0.065 -7.420 1.00 98.06 85 GLN A O 1
ATOM 645 N N . ALA A 1 86 ? 3.882 0.759 -5.494 1.00 98.56 86 ALA A N 1
ATOM 646 C CA . ALA A 1 86 ? 3.053 -0.054 -4.626 1.00 98.56 86 ALA A CA 1
ATOM 647 C C . ALA A 1 86 ? 1.578 0.253 -4.885 1.00 98.56 86 ALA A C 1
ATOM 649 O O . ALA A 1 86 ? 0.840 -0.672 -5.214 1.00 98.56 86 ALA A O 1
ATOM 650 N N . LEU A 1 87 ? 1.147 1.518 -4.837 1.00 98.69 87 LEU A N 1
ATOM 651 C CA . LEU A 1 87 ? -0.264 1.868 -5.024 1.00 98.69 87 LEU A CA 1
ATOM 652 C C . LEU A 1 87 ? -0.783 1.425 -6.389 1.00 98.69 87 LEU A C 1
ATOM 654 O O . LEU A 1 87 ? -1.835 0.791 -6.467 1.00 98.69 87 LEU A O 1
ATOM 658 N N . LEU A 1 88 ? -0.014 1.668 -7.452 1.00 98.19 88 LEU A N 1
ATOM 659 C CA . LEU A 1 88 ? -0.357 1.176 -8.784 1.00 98.19 88 LEU A CA 1
ATOM 660 C C . LEU A 1 88 ? -0.512 -0.347 -8.825 1.00 98.19 88 LEU A C 1
ATOM 662 O O . LEU A 1 88 ? -1.429 -0.833 -9.479 1.00 98.19 88 LEU A O 1
ATOM 666 N N . SER A 1 89 ? 0.327 -1.109 -8.116 1.00 98.38 89 SER A N 1
ATOM 667 C CA . SER A 1 89 ? 0.185 -2.570 -8.078 1.00 98.38 89 SER A CA 1
ATOM 668 C C . SER A 1 89 ? -1.146 -3.022 -7.465 1.00 98.38 89 SER A C 1
ATOM 670 O O . SER A 1 89 ? -1.766 -3.945 -7.994 1.00 98.38 89 SER A O 1
ATOM 672 N N . TYR A 1 90 ? -1.628 -2.342 -6.415 1.00 98.50 90 TYR A N 1
ATOM 673 C CA . TYR A 1 90 ? -2.926 -2.639 -5.802 1.00 98.50 90 TYR A CA 1
ATOM 674 C C . TYR A 1 90 ? -4.084 -2.253 -6.723 1.00 98.50 90 TYR A C 1
ATOM 676 O O . TYR A 1 90 ? -4.963 -3.075 -6.968 1.00 98.50 90 TYR A O 1
ATOM 684 N N . ILE A 1 91 ? -4.051 -1.040 -7.286 1.00 98.31 91 ILE A N 1
ATOM 685 C CA . ILE A 1 91 ? -5.108 -0.529 -8.171 1.00 98.31 91 ILE A CA 1
ATOM 686 C C . ILE A 1 91 ? -5.230 -1.383 -9.440 1.00 98.31 91 ILE A C 1
ATOM 688 O O . ILE A 1 91 ? -6.319 -1.829 -9.799 1.00 98.31 91 ILE A O 1
ATOM 692 N N . LEU A 1 92 ? -4.115 -1.630 -10.134 1.00 97.75 92 LEU A N 1
ATOM 693 C CA . LEU A 1 92 ? -4.117 -2.336 -11.419 1.00 97.75 92 LEU A CA 1
ATOM 694 C C . LEU A 1 92 ? -4.406 -3.830 -11.256 1.00 97.75 92 LEU A C 1
ATOM 696 O O . LEU A 1 92 ? -5.070 -4.411 -12.119 1.00 97.75 92 LEU A O 1
ATOM 700 N N . GLY A 1 93 ? -3.917 -4.425 -10.162 1.00 96.00 93 GLY A N 1
ATOM 701 C CA . GLY A 1 93 ? -4.150 -5.821 -9.801 1.00 96.00 93 GLY A CA 1
ATOM 702 C C . GLY A 1 93 ? -5.511 -6.084 -9.156 1.00 96.00 93 GLY A C 1
ATOM 703 O O . GLY A 1 93 ? -5.884 -7.245 -9.021 1.00 96.00 93 GLY A O 1
ATOM 704 N N . GLY A 1 94 ? -6.250 -5.038 -8.768 1.00 95.31 94 GLY A N 1
ATOM 705 C CA . GLY A 1 94 ? -7.511 -5.175 -8.037 1.00 95.31 94 GLY A CA 1
ATOM 706 C C . GLY A 1 94 ? -7.330 -5.855 -6.679 1.00 95.31 94 GLY A C 1
ATOM 707 O O . GLY A 1 94 ? -8.185 -6.632 -6.262 1.00 95.31 94 GLY A O 1
ATOM 708 N N . TYR A 1 95 ? -6.190 -5.629 -6.019 1.00 96.19 95 TYR A N 1
ATOM 709 C CA . TYR A 1 95 ?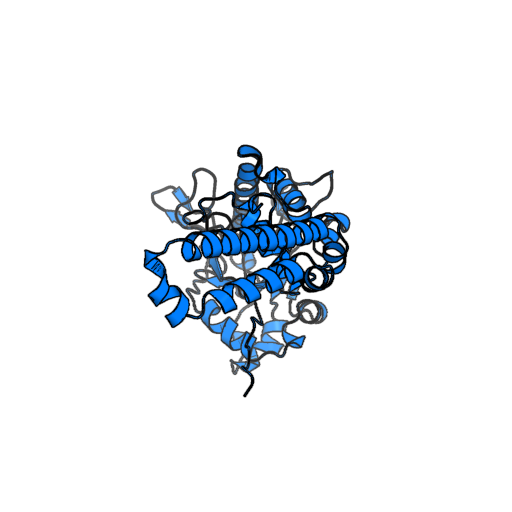 -5.894 -6.272 -4.744 1.00 96.19 95 TYR A CA 1
ATOM 710 C C . TYR A 1 95 ? -6.562 -5.542 -3.585 1.00 96.19 95 TYR A C 1
ATOM 712 O O . TYR A 1 95 ? -6.394 -4.338 -3.402 1.00 96.19 95 TYR A O 1
ATOM 720 N N . ASN A 1 96 ? -7.221 -6.330 -2.744 1.00 95.31 96 ASN A N 1
ATOM 721 C CA . ASN A 1 96 ? -7.717 -5.922 -1.439 1.00 95.31 96 ASN A CA 1
ATOM 722 C C . ASN A 1 96 ? -6.747 -6.397 -0.351 1.00 95.31 96 ASN A C 1
ATOM 724 O O . ASN A 1 96 ? -6.117 -7.452 -0.494 1.00 95.31 96 ASN A O 1
ATOM 728 N N . ALA A 1 97 ? -6.638 -5.638 0.741 1.00 96.12 97 ALA A N 1
ATOM 729 C CA . ALA A 1 97 ? -5.776 -5.991 1.862 1.00 96.12 97 ALA A CA 1
ATOM 730 C C . ALA A 1 97 ? -6.576 -6.193 3.147 1.00 96.12 97 ALA A C 1
ATOM 732 O O . ALA A 1 97 ? -7.338 -5.319 3.565 1.00 96.12 97 ALA A O 1
ATOM 733 N N . PHE A 1 98 ? -6.345 -7.335 3.793 1.00 97.50 98 PHE A N 1
ATOM 734 C CA . PHE A 1 98 ? -6.929 -7.657 5.090 1.00 97.50 98 PHE A CA 1
ATOM 735 C C . PHE A 1 98 ? -5.826 -7.787 6.120 1.00 97.50 98 PHE A C 1
ATOM 737 O O . PHE A 1 98 ? -5.005 -8.700 6.074 1.00 97.50 98 PHE A O 1
ATOM 744 N N . SER A 1 99 ? -5.782 -6.840 7.038 1.00 96.06 99 SER A N 1
ATOM 745 C CA . SER A 1 99 ? -4.747 -6.798 8.049 1.00 96.06 99 SER A CA 1
ATOM 746 C C . SER A 1 99 ? -5.084 -7.625 9.275 1.00 96.06 99 SER A C 1
ATOM 748 O O . SER A 1 99 ? -6.247 -7.711 9.676 1.00 96.06 99 SER A O 1
ATOM 750 N N . THR A 1 100 ? -4.043 -8.163 9.900 1.00 95.44 100 THR A N 1
ATOM 751 C CA . THR A 1 100 ? -4.175 -9.017 11.082 1.00 95.44 100 THR A CA 1
ATOM 752 C C . THR A 1 100 ? -3.266 -8.526 12.203 1.00 95.44 100 THR A C 1
ATOM 754 O O . THR A 1 100 ? -2.080 -8.279 11.945 1.00 95.44 100 THR A O 1
ATOM 757 N N . PRO A 1 101 ? -3.757 -8.415 13.446 1.00 94.94 101 PRO A N 1
ATOM 758 C CA . PRO A 1 101 ? -2.936 -8.029 14.574 1.00 94.94 101 PRO A CA 1
ATOM 759 C C . PRO A 1 101 ? -2.042 -9.190 15.024 1.00 94.94 101 PRO A C 1
ATOM 761 O O . PRO A 1 101 ? -2.448 -10.348 15.081 1.00 94.94 101 PRO A O 1
ATOM 764 N N . ALA A 1 102 ? -0.822 -8.844 15.402 1.00 95.38 102 ALA A N 1
ATOM 765 C CA . ALA A 1 102 ? 0.105 -9.653 16.169 1.00 95.38 102 ALA A CA 1
ATOM 766 C C . ALA A 1 102 ? 0.424 -8.916 17.476 1.00 95.38 102 ALA A C 1
ATOM 768 O O . ALA A 1 102 ? 0.421 -7.684 17.534 1.00 95.38 102 ALA A O 1
ATOM 769 N N . GLY A 1 103 ? 0.723 -9.653 18.538 1.00 95.31 103 GLY A N 1
ATOM 770 C CA . GLY A 1 103 ? 0.977 -9.109 19.865 1.00 95.31 103 GLY A CA 1
ATOM 771 C C . GLY A 1 103 ? -0.298 -9.008 20.692 1.00 95.31 103 GLY A C 1
ATOM 772 O O . GLY A 1 103 ? -0.487 -9.838 21.576 1.00 95.31 103 GLY A O 1
ATOM 773 N N . HIS A 1 104 ? -1.138 -7.994 20.460 1.00 97.25 104 HIS A N 1
ATOM 774 C CA . HIS A 1 104 ? -2.331 -7.732 21.283 1.00 97.25 104 HIS A CA 1
ATOM 775 C C . HIS A 1 104 ? -3.578 -7.317 20.485 1.00 97.25 104 HIS A C 1
ATOM 777 O O . HIS A 1 104 ? -3.482 -6.642 19.459 1.00 97.25 104 HIS A O 1
ATOM 783 N N . ILE A 1 105 ? -4.749 -7.648 21.033 1.00 97.88 105 ILE A N 1
ATOM 784 C CA . ILE A 1 105 ? -6.058 -7.104 20.646 1.00 97.88 105 ILE A CA 1
ATOM 785 C C . ILE A 1 105 ? -6.643 -6.392 21.863 1.00 97.88 105 ILE A C 1
ATOM 787 O O . ILE A 1 105 ? -6.939 -7.017 22.882 1.00 97.88 105 ILE A O 1
ATOM 791 N N . GLY A 1 106 ? -6.799 -5.075 21.772 1.00 97.25 106 GLY A N 1
ATOM 792 C CA . GLY A 1 106 ? -7.078 -4.237 22.933 1.00 97.25 106 GLY A CA 1
ATOM 793 C C . GLY A 1 106 ? -5.952 -4.265 23.979 1.00 97.25 106 GLY A C 1
ATOM 794 O O . GLY A 1 106 ? -4.858 -4.785 23.736 1.00 97.25 106 GLY A O 1
ATOM 795 N N . PRO A 1 107 ? -6.152 -3.624 25.137 1.00 96.06 107 PRO A N 1
ATOM 796 C CA . PRO A 1 107 ? -5.168 -3.588 26.215 1.00 96.06 107 PRO A CA 1
ATOM 797 C C . PRO A 1 107 ? -4.987 -4.927 26.946 1.00 96.06 107 PRO A C 1
ATOM 799 O O . PRO A 1 107 ? -3.929 -5.138 27.533 1.00 96.06 107 PRO A O 1
ATOM 802 N N . ASN A 1 108 ? -5.987 -5.817 26.930 1.00 96.31 108 ASN A N 1
ATOM 803 C CA . ASN A 1 108 ? -6.069 -6.922 27.890 1.00 96.31 108 ASN A CA 1
ATOM 804 C C . ASN A 1 108 ? -5.818 -8.308 27.280 1.00 96.31 108 ASN A C 1
ATOM 806 O O . ASN A 1 108 ? -5.565 -9.248 28.032 1.00 96.31 108 ASN A O 1
ATOM 810 N N . LEU A 1 109 ? -5.876 -8.460 25.951 1.00 97.31 109 LEU A N 1
ATOM 811 C CA . LEU A 1 109 ? -5.659 -9.751 25.296 1.00 97.31 109 LEU A CA 1
ATOM 812 C C . LEU A 1 109 ? -4.354 -9.776 24.512 1.00 97.31 109 LEU A C 1
ATOM 814 O O . LEU A 1 109 ? -4.203 -9.113 23.485 1.00 97.31 109 LEU A O 1
ATOM 818 N N . ARG A 1 110 ? -3.439 -10.625 24.974 1.00 97.00 110 ARG A N 1
ATOM 819 C CA . ARG A 1 110 ? -2.241 -11.009 24.239 1.00 97.00 110 ARG A CA 1
ATOM 820 C C . ARG A 1 110 ? -2.576 -12.161 23.293 1.00 97.00 110 ARG A C 1
ATOM 822 O O . ARG A 1 110 ? -3.038 -13.198 23.748 1.00 97.00 110 ARG A O 1
ATOM 829 N N . VAL A 1 111 ? -2.316 -11.967 22.004 1.00 96.25 111 VAL A N 1
ATOM 830 C CA . VAL A 1 111 ? -2.547 -12.963 20.939 1.00 96.25 111 VAL A CA 1
ATOM 831 C C . VAL A 1 111 ? -1.261 -13.437 20.263 1.00 96.25 111 VAL A C 1
ATOM 833 O O . VAL A 1 111 ? -1.324 -14.298 19.398 1.00 96.25 111 VAL A O 1
ATOM 836 N N . ASP A 1 112 ? -0.105 -12.844 20.595 1.00 94.81 112 ASP A N 1
ATOM 837 C CA . ASP A 1 112 ? 1.197 -13.125 19.970 1.00 94.81 112 ASP A CA 1
ATOM 838 C C . ASP A 1 112 ? 1.099 -13.297 18.441 1.00 94.81 112 ASP A C 1
ATOM 840 O O . ASP A 1 112 ? 0.936 -12.299 17.743 1.00 94.81 112 ASP A O 1
ATOM 844 N N . HIS A 1 113 ? 1.168 -14.521 17.917 1.00 96.69 113 HIS A N 1
ATOM 845 C CA . HIS A 1 113 ? 1.015 -14.810 16.486 1.00 96.69 113 HIS A CA 1
ATOM 846 C C . HIS A 1 113 ? -0.163 -15.738 16.167 1.00 96.69 113 HIS A C 1
ATOM 848 O O . HIS A 1 113 ? -0.292 -16.182 15.027 1.00 96.69 113 HIS A O 1
ATOM 854 N N . ASP A 1 114 ? -1.047 -15.997 17.129 1.00 96.81 114 ASP A N 1
ATOM 855 C CA . ASP A 1 114 ? -2.151 -16.950 16.984 1.00 96.81 114 ASP A CA 1
ATOM 856 C C . ASP A 1 114 ? -3.071 -16.551 15.821 1.00 96.81 114 ASP A C 1
ATOM 858 O O . ASP A 1 114 ? -3.411 -17.370 14.967 1.00 96.81 114 ASP A O 1
ATOM 862 N N . ILE A 1 115 ? -3.381 -15.254 15.707 1.00 96.94 115 ILE A N 1
ATOM 863 C CA . ILE A 1 115 ? -4.176 -14.714 14.595 1.00 96.94 115 ILE A CA 1
ATOM 864 C C . ILE A 1 115 ? -3.391 -14.743 13.279 1.00 96.94 115 ILE A C 1
ATOM 866 O O . ILE A 1 115 ? -3.941 -15.093 12.236 1.00 96.94 115 ILE A O 1
ATOM 870 N N . SER A 1 116 ? -2.094 -14.420 13.317 1.00 93.94 116 SER A N 1
ATOM 871 C CA . SER A 1 116 ? -1.236 -14.407 12.124 1.00 93.94 116 SER A CA 1
ATOM 872 C C . SER A 1 116 ? -1.153 -15.780 11.451 1.00 93.94 116 SER A C 1
ATOM 874 O O . SER A 1 116 ? -1.036 -15.853 10.232 1.00 93.94 116 SER A O 1
ATOM 876 N N . ILE A 1 117 ? -1.215 -16.858 12.236 1.00 95.00 117 ILE A N 1
ATOM 877 C CA . ILE A 1 117 ? -1.197 -18.240 11.739 1.00 95.00 117 ILE A CA 1
ATOM 878 C C . ILE A 1 117 ? -2.595 -18.672 11.275 1.00 95.00 117 ILE A C 1
ATOM 880 O O . ILE A 1 117 ? -2.727 -19.352 10.259 1.00 95.00 117 ILE A O 1
ATOM 884 N N . LEU A 1 118 ? -3.644 -18.253 11.988 1.00 95.69 118 LEU A N 1
ATOM 885 C CA . LEU A 1 118 ? -5.028 -18.613 11.680 1.00 95.69 118 LEU A CA 1
ATOM 886 C C . LEU A 1 118 ? -5.520 -18.046 10.340 1.00 95.69 118 LEU A C 1
ATOM 888 O O . LEU A 1 118 ? -6.212 -18.731 9.586 1.00 95.69 118 LEU A O 1
ATOM 892 N N . VAL A 1 119 ? -5.217 -16.781 10.051 1.00 94.62 119 VAL A N 1
ATOM 893 C CA . VAL A 1 119 ? -5.854 -16.071 8.933 1.00 94.62 119 VAL A CA 1
ATOM 894 C C . VAL A 1 119 ? -5.482 -16.649 7.561 1.00 94.62 119 VAL A C 1
ATOM 896 O O . VAL A 1 119 ? -6.404 -16.838 6.769 1.00 94.62 119 VAL A O 1
ATOM 899 N N . PRO A 1 120 ? -4.219 -17.012 7.254 1.00 93.44 120 PRO A N 1
ATOM 900 C CA . PRO A 1 120 ? -3.886 -17.692 5.999 1.00 93.44 120 PRO A CA 1
ATOM 901 C C . PRO A 1 120 ? -4.614 -19.032 5.818 1.00 93.44 120 PRO A C 1
ATOM 903 O O . PRO A 1 120 ? -5.111 -19.319 4.725 1.00 93.44 120 PRO A O 1
ATOM 906 N N . GLU A 1 121 ? -4.739 -19.823 6.889 1.00 96.25 121 GLU A N 1
ATOM 907 C CA . GLU A 1 121 ? -5.489 -21.085 6.876 1.00 96.25 121 GLU A CA 1
ATOM 908 C C . GLU A 1 121 ? -6.960 -20.854 6.537 1.00 96.25 121 GLU A C 1
ATOM 910 O O . GLU A 1 121 ? -7.519 -21.555 5.692 1.00 96.25 121 GLU A O 1
ATOM 915 N N . LEU A 1 122 ? -7.571 -19.826 7.131 1.00 96.75 122 LEU A N 1
ATOM 916 C CA . LEU A 1 122 ? -8.948 -19.448 6.835 1.00 96.75 122 LEU A CA 1
ATOM 917 C C . LEU A 1 122 ? -9.093 -18.959 5.396 1.00 96.75 122 LEU A C 1
ATOM 919 O O . LEU A 1 122 ? -9.934 -19.475 4.664 1.00 96.75 122 LEU A O 1
ATOM 923 N N . TRP A 1 123 ? -8.250 -18.012 4.975 1.00 96.50 123 TRP A N 1
ATOM 924 C CA . TRP A 1 123 ? -8.307 -17.405 3.645 1.00 96.50 123 TRP A CA 1
ATOM 925 C C . TRP A 1 123 ? -8.194 -18.447 2.537 1.00 96.50 123 TRP A C 1
ATOM 927 O O . TRP A 1 123 ? -8.900 -18.356 1.537 1.00 96.50 123 TRP A O 1
ATOM 937 N N . SER A 1 124 ? -7.354 -19.469 2.720 1.00 96.00 124 SER A N 1
ATOM 938 C CA . SER A 1 124 ? -7.195 -20.549 1.741 1.00 96.00 124 SER A CA 1
ATOM 939 C C . SER A 1 124 ? -8.466 -21.390 1.531 1.00 96.00 124 SER A C 1
ATOM 941 O O . SER A 1 124 ? -8.640 -21.968 0.458 1.00 96.00 124 SER A O 1
ATOM 943 N N . ARG A 1 125 ? -9.369 -21.425 2.523 1.00 97.25 125 ARG A N 1
ATOM 944 C CA . ARG A 1 125 ? -10.619 -22.211 2.528 1.00 97.25 125 ARG A CA 1
ATOM 945 C C . ARG A 1 125 ? -11.847 -21.405 2.113 1.00 97.25 125 ARG A C 1
ATOM 947 O O . ARG A 1 125 ? -12.939 -21.964 2.020 1.00 97.25 125 ARG A O 1
ATOM 954 N N . LEU A 1 126 ? -11.690 -20.103 1.896 1.00 96.44 126 LEU A N 1
ATOM 955 C CA . LEU A 1 126 ? -12.731 -19.248 1.343 1.00 96.44 126 LEU A CA 1
ATOM 956 C C . LEU A 1 126 ? -12.658 -19.279 -0.184 1.00 96.44 126 LEU A C 1
ATOM 958 O O . LEU A 1 126 ? -11.578 -19.344 -0.762 1.00 96.44 126 LEU A O 1
ATOM 962 N N . SER A 1 127 ? -13.784 -19.195 -0.872 1.00 95.75 127 SER A N 1
ATOM 963 C CA . SER A 1 127 ? -13.818 -18.912 -2.309 1.00 95.75 127 SER A CA 1
ATOM 964 C C . SER A 1 127 ? -13.342 -17.481 -2.603 1.00 95.75 127 SER A C 1
ATOM 966 O O . SER A 1 127 ? -13.091 -16.691 -1.692 1.00 95.75 127 SER A O 1
ATOM 968 N N . ALA A 1 128 ? -13.176 -17.137 -3.883 1.00 94.00 128 ALA A N 1
ATOM 969 C CA . ALA A 1 128 ? -12.841 -15.767 -4.275 1.00 94.00 128 ALA A CA 1
ATOM 970 C C . ALA A 1 128 ? -13.960 -14.775 -3.901 1.00 94.00 128 ALA A C 1
ATOM 972 O O . ALA A 1 128 ? -13.669 -13.677 -3.445 1.00 94.00 128 ALA A O 1
ATOM 973 N N . GLU A 1 129 ? -15.226 -15.183 -4.038 1.00 95.00 129 GLU A N 1
ATOM 974 C CA . GLU A 1 129 ? -16.389 -14.361 -3.682 1.00 95.00 129 GLU A CA 1
ATOM 975 C C . GLU A 1 129 ? -16.504 -14.155 -2.165 1.00 95.00 129 GLU A C 1
ATOM 977 O O . GLU A 1 129 ? -16.680 -13.027 -1.715 1.00 95.00 129 GLU A O 1
ATOM 982 N N . GLU A 1 130 ? -16.309 -15.212 -1.366 1.00 95.94 130 GLU A N 1
ATOM 983 C CA . GLU A 1 130 ? -16.333 -15.129 0.107 1.00 95.94 130 GLU A CA 1
ATOM 984 C C . GLU A 1 130 ? -15.207 -14.242 0.678 1.00 95.94 130 GLU A C 1
ATOM 986 O O . GLU A 1 130 ? -15.266 -13.840 1.837 1.00 95.94 130 GLU A O 1
ATOM 991 N N . ARG A 1 131 ? -14.169 -13.937 -0.113 1.00 94.12 131 ARG A N 1
ATOM 992 C CA . ARG A 1 131 ? -13.060 -13.042 0.270 1.00 94.12 131 ARG A CA 1
ATOM 993 C C . ARG A 1 131 ? -13.225 -11.615 -0.239 1.00 94.12 131 ARG A C 1
ATOM 995 O O . ARG A 1 131 ? -12.382 -10.773 0.068 1.00 94.12 131 ARG A O 1
ATOM 1002 N N . GLU A 1 132 ? -14.264 -11.333 -1.018 1.00 96.50 132 GLU A N 1
ATOM 1003 C CA . GLU A 1 132 ? -14.427 -10.025 -1.638 1.00 96.50 132 GLU A CA 1
ATOM 1004 C C . GLU A 1 132 ? -15.022 -9.012 -0.644 1.00 96.50 132 GLU A C 1
ATOM 1006 O O . GLU A 1 132 ? -16.104 -9.262 -0.102 1.00 96.50 132 GLU A O 1
ATOM 1011 N N . PRO A 1 133 ? -14.386 -7.845 -0.400 1.00 97.44 133 PRO A N 1
ATOM 1012 C CA . PRO A 1 133 ? -14.865 -6.890 0.595 1.00 97.44 133 PRO A CA 1
ATOM 1013 C C . PRO A 1 133 ? -16.307 -6.445 0.378 1.00 97.44 133 PRO A C 1
ATOM 1015 O O . PRO A 1 133 ? -17.067 -6.359 1.338 1.00 97.44 133 PRO A O 1
ATOM 1018 N N . LYS A 1 134 ? -16.729 -6.221 -0.874 1.00 97.31 134 LYS A N 1
ATOM 1019 C CA . LYS A 1 134 ? -18.122 -5.848 -1.177 1.00 97.31 134 LYS A CA 1
ATOM 1020 C C . LYS A 1 134 ? -19.111 -6.910 -0.702 1.00 97.31 134 LYS A C 1
ATOM 1022 O O . LYS A 1 134 ? -20.146 -6.558 -0.138 1.00 97.31 134 LYS A O 1
ATOM 1027 N N . HIS A 1 135 ? -18.781 -8.188 -0.895 1.00 98.00 135 HIS A N 1
ATOM 1028 C CA . HIS A 1 135 ? -19.598 -9.299 -0.416 1.00 98.00 135 HIS A CA 1
ATOM 1029 C C . HIS A 1 135 ? -19.659 -9.280 1.114 1.00 98.00 135 HIS A C 1
ATOM 1031 O O . HIS A 1 135 ? -20.747 -9.142 1.672 1.00 98.00 135 HIS A O 1
ATOM 1037 N N . LEU A 1 136 ? -18.492 -9.284 1.767 1.00 98.50 136 LEU A N 1
ATOM 1038 C CA . LEU A 1 136 ? -18.334 -9.280 3.225 1.00 98.50 136 LEU A CA 1
ATOM 1039 C C . LEU A 1 136 ? -19.056 -8.110 3.917 1.00 98.50 136 LEU A C 1
ATOM 1041 O O . LEU A 1 136 ? -19.685 -8.296 4.960 1.00 98.50 136 LEU A O 1
ATOM 1045 N N . ILE A 1 137 ? -19.006 -6.913 3.333 1.00 98.62 137 ILE A N 1
ATOM 1046 C CA . ILE A 1 137 ? -19.704 -5.723 3.836 1.00 98.62 137 ILE A CA 1
ATOM 1047 C C . ILE A 1 137 ? -21.216 -5.860 3.626 1.00 98.62 137 ILE A C 1
ATOM 1049 O O . ILE A 1 137 ? -21.987 -5.653 4.560 1.00 98.62 137 ILE A O 1
ATOM 1053 N N . SER A 1 138 ? -21.661 -6.248 2.423 1.00 98.12 138 SER A N 1
ATOM 1054 C CA . SER A 1 138 ? -23.095 -6.343 2.099 1.00 98.12 138 SER A CA 1
ATOM 1055 C C . SER A 1 138 ? -23.844 -7.346 2.978 1.00 98.12 138 SER A C 1
ATOM 1057 O O . SER A 1 138 ? -25.007 -7.144 3.327 1.00 98.12 138 SER A O 1
ATOM 1059 N N . GLU A 1 139 ? -23.163 -8.416 3.385 1.00 97.81 139 GLU A N 1
ATOM 1060 C CA . GLU A 1 139 ? -23.718 -9.410 4.287 1.00 97.81 139 GLU A CA 1
ATOM 1061 C C . GLU A 1 139 ? -23.472 -9.090 5.764 1.00 97.81 139 GLU A C 1
ATOM 1063 O O . GLU A 1 139 ? -23.808 -9.908 6.611 1.00 97.81 139 GLU A O 1
ATOM 1068 N N . GLY A 1 140 ? -22.884 -7.943 6.108 1.00 98.31 140 GLY A N 1
ATOM 1069 C CA . GLY A 1 140 ? -22.611 -7.536 7.489 1.00 98.31 140 GLY A CA 1
ATOM 1070 C C . GLY A 1 140 ? -21.569 -8.391 8.215 1.00 98.31 140 GLY A C 1
ATOM 1071 O O . GLY A 1 140 ? -21.528 -8.385 9.444 1.00 98.31 140 GLY A O 1
ATOM 1072 N N . ALA A 1 141 ? -20.751 -9.152 7.484 1.00 98.31 141 ALA A N 1
ATOM 1073 C CA . ALA A 1 141 ? -19.583 -9.827 8.040 1.00 98.31 141 ALA A CA 1
ATOM 1074 C C . ALA A 1 141 ? -18.459 -8.826 8.356 1.00 98.31 141 ALA A C 1
ATOM 1076 O O . ALA A 1 141 ? -17.640 -9.090 9.231 1.00 98.31 141 ALA A O 1
ATOM 1077 N N . PHE A 1 142 ? -18.448 -7.670 7.686 1.00 98.69 142 PHE A N 1
ATOM 1078 C CA . PHE A 1 142 ? -17.598 -6.528 8.009 1.00 98.69 142 PHE A CA 1
ATOM 1079 C C . PHE A 1 142 ? -18.440 -5.273 8.259 1.00 98.69 142 PHE A C 1
ATOM 1081 O O . PHE A 1 142 ? -19.416 -5.027 7.551 1.00 98.69 142 PHE A O 1
ATOM 1088 N N . GLU A 1 143 ? -18.045 -4.474 9.250 1.00 98.56 143 GLU A N 1
ATOM 1089 C CA . GLU A 1 143 ? -18.658 -3.179 9.576 1.00 98.56 143 GLU A CA 1
ATOM 1090 C C . GLU A 1 143 ? -17.628 -2.050 9.470 1.00 98.56 143 GLU A C 1
ATOM 1092 O O . GLU A 1 143 ? -16.459 -2.254 9.808 1.00 98.56 143 GLU A O 1
ATOM 1097 N N . LYS A 1 144 ? -18.053 -0.875 8.987 1.00 98.31 144 LYS A N 1
ATOM 1098 C CA . LYS A 1 144 ? -17.204 0.321 8.908 1.00 98.31 144 LYS A CA 1
ATOM 1099 C C . LYS A 1 144 ? -17.032 0.916 10.306 1.00 98.31 144 LYS A C 1
ATOM 1101 O O . LYS A 1 144 ? -18.001 0.994 11.060 1.00 98.31 144 LYS A O 1
ATOM 1106 N N . LEU A 1 145 ? -15.817 1.335 10.650 1.00 98.50 145 LEU A N 1
ATOM 1107 C CA . LEU A 1 145 ? -15.602 2.196 11.808 1.00 98.50 145 LEU A CA 1
ATOM 1108 C C . LEU A 1 145 ? -15.874 3.645 11.410 1.00 98.50 145 LEU A C 1
ATOM 1110 O O . LEU A 1 145 ? -15.425 4.098 10.363 1.00 98.50 145 LEU A O 1
ATOM 1114 N N . GLU A 1 146 ? -16.596 4.367 12.256 1.00 97.81 146 GLU A N 1
ATOM 1115 C CA . GLU A 1 146 ? -16.982 5.756 12.011 1.00 97.81 146 GLU A CA 1
ATOM 1116 C C . GLU A 1 146 ? -16.302 6.679 13.014 1.00 97.81 146 GLU A C 1
ATOM 1118 O O . GLU A 1 146 ? -16.061 6.303 14.166 1.00 97.81 146 GLU A O 1
ATOM 1123 N N . ASP A 1 147 ? -16.018 7.904 12.581 1.00 97.75 147 ASP A N 1
ATOM 1124 C CA . ASP A 1 147 ? -15.526 8.946 13.474 1.00 97.75 147 ASP A CA 1
ATOM 1125 C C . ASP A 1 147 ? -16.552 9.224 14.580 1.00 97.75 147 ASP A C 1
ATOM 1127 O O . ASP A 1 147 ? -17.763 9.229 14.350 1.00 97.75 147 ASP A O 1
ATOM 1131 N N . PHE A 1 148 ? -16.072 9.471 15.797 1.00 98.06 148 PHE A N 1
ATOM 1132 C CA . PHE A 1 148 ? -16.941 9.715 16.949 1.00 98.06 148 PHE A CA 1
ATOM 1133 C C . PHE A 1 148 ? -16.373 10.791 17.869 1.00 98.06 148 PHE A C 1
ATOM 1135 O O . PHE A 1 148 ? -15.177 11.069 17.858 1.00 98.06 148 PHE A O 1
ATOM 1142 N N . GLU A 1 149 ? -17.225 11.408 18.686 1.00 97.94 149 GLU A N 1
ATOM 1143 C CA . GLU A 1 149 ? -16.790 12.403 19.666 1.00 97.94 149 GLU A CA 1
ATOM 1144 C C . GLU A 1 149 ? -16.412 11.741 20.998 1.00 97.94 149 GLU A C 1
ATOM 1146 O O . GLU A 1 149 ? -17.159 10.928 21.545 1.00 97.94 149 GLU A O 1
ATOM 1151 N N . TYR A 1 150 ? -15.266 12.130 21.555 1.00 97.88 150 TYR A N 1
ATOM 1152 C CA . TYR A 1 150 ? -14.851 11.762 22.903 1.00 97.88 150 TYR A CA 1
ATOM 1153 C C . TYR A 1 150 ? -14.230 12.966 23.611 1.00 97.88 150 TYR A C 1
ATOM 1155 O O . TYR A 1 150 ? -13.240 13.535 23.152 1.00 97.88 150 TYR A O 1
ATOM 1163 N N . GLN A 1 151 ? -14.821 13.359 24.745 1.00 96.38 151 GLN A N 1
ATOM 1164 C CA . GLN A 1 151 ? -14.371 14.503 25.552 1.00 96.38 151 GLN A CA 1
ATOM 1165 C C . GLN A 1 151 ? -14.220 15.808 24.736 1.00 96.38 151 GLN A C 1
ATOM 1167 O O . GLN A 1 151 ? -13.257 16.550 24.920 1.00 96.38 151 GLN A O 1
ATOM 1172 N N . GLY A 1 152 ? -15.154 16.079 23.816 1.00 95.44 152 GLY A N 1
ATOM 1173 C CA . GLY A 1 152 ? -15.144 17.279 22.971 1.00 95.44 152 GLY A CA 1
ATOM 1174 C C . GLY A 1 152 ? -14.166 17.239 21.791 1.00 95.44 152 GLY A C 1
ATOM 1175 O O . GLY A 1 152 ? -14.037 18.238 21.087 1.00 95.44 152 GLY A O 1
ATOM 1176 N N . ASN A 1 153 ? -13.478 16.114 21.561 1.00 95.75 153 ASN A N 1
ATOM 1177 C CA . ASN A 1 153 ? -12.592 15.917 20.415 1.00 95.75 153 ASN A CA 1
ATOM 1178 C C . ASN A 1 153 ? -13.186 14.893 19.446 1.00 95.75 153 ASN A C 1
ATOM 1180 O O . ASN A 1 153 ? -13.689 13.852 19.871 1.00 95.75 153 ASN A O 1
ATOM 1184 N N . ILE A 1 154 ? -13.072 15.160 18.145 1.00 96.69 154 ILE A N 1
ATOM 1185 C CA . ILE A 1 154 ? -13.399 14.183 17.102 1.00 96.69 154 ILE A CA 1
ATOM 1186 C C . ILE A 1 154 ? -12.270 13.155 17.035 1.00 96.69 154 ILE A C 1
ATOM 1188 O O . ILE A 1 154 ? -11.102 13.507 16.858 1.00 96.69 154 ILE A O 1
ATOM 1192 N N . ILE A 1 155 ? -12.629 11.885 17.177 1.00 97.94 155 ILE A N 1
ATOM 1193 C CA . ILE A 1 155 ? -11.729 10.744 17.099 1.00 97.94 155 ILE A CA 1
ATOM 1194 C C . ILE A 1 155 ? -11.866 10.128 15.703 1.00 97.94 155 ILE A C 1
ATOM 1196 O O . ILE A 1 155 ? -12.928 9.589 15.389 1.00 97.94 155 ILE A O 1
ATOM 1200 N N . PRO A 1 156 ? -10.815 10.194 14.865 1.00 97.06 156 PRO A N 1
ATOM 1201 C CA . PRO A 1 156 ? -10.865 9.793 13.458 1.00 97.06 156 PRO A CA 1
ATOM 1202 C C . PRO A 1 156 ? -10.759 8.266 13.272 1.00 97.06 156 PRO A C 1
ATOM 1204 O O . PRO A 1 156 ? -9.794 7.755 12.692 1.00 97.06 156 PRO A O 1
ATOM 1207 N N . ALA A 1 157 ? -11.707 7.516 13.837 1.00 98.00 157 ALA A N 1
ATOM 1208 C CA . ALA A 1 157 ? -11.708 6.054 13.814 1.00 98.00 157 ALA A CA 1
ATOM 1209 C C . ALA A 1 157 ? -11.960 5.468 12.416 1.00 98.00 157 ALA A C 1
ATOM 1211 O O . ALA A 1 157 ? -11.548 4.335 12.163 1.00 98.00 157 ALA A O 1
ATOM 1212 N N . SER A 1 158 ? -12.543 6.244 11.496 1.00 97.00 158 SER A N 1
ATOM 1213 C CA . SER A 1 158 ? -12.719 5.866 10.084 1.00 97.00 158 SER A CA 1
ATOM 1214 C C . SER A 1 158 ? -11.423 5.447 9.395 1.00 97.00 158 SER A C 1
ATOM 1216 O O . SER A 1 158 ? -11.432 4.580 8.522 1.00 97.00 158 SER A O 1
ATOM 1218 N N . ARG A 1 159 ? -10.271 5.954 9.857 1.00 96.69 159 ARG A N 1
ATOM 1219 C CA . ARG A 1 159 ? -8.949 5.554 9.344 1.00 96.69 159 ARG A CA 1
ATOM 1220 C C . ARG A 1 159 ? -8.616 4.076 9.564 1.00 96.69 159 ARG A C 1
ATOM 1222 O O . ARG A 1 159 ? -7.734 3.544 8.893 1.00 96.69 159 ARG A O 1
ATOM 1229 N N . LEU A 1 160 ? -9.303 3.403 10.488 1.00 97.94 160 LEU A N 1
ATOM 1230 C CA . LEU A 1 160 ? -9.143 1.968 10.735 1.00 97.94 160 LEU A CA 1
ATOM 1231 C C . LEU A 1 160 ? -9.899 1.099 9.713 1.00 97.94 160 LEU A C 1
ATOM 1233 O O . LEU A 1 160 ? -9.756 -0.127 9.742 1.00 97.94 160 LEU A O 1
ATOM 1237 N N . GLY A 1 161 ? -10.680 1.717 8.820 1.00 98.06 161 GLY A N 1
ATOM 1238 C CA . GLY A 1 161 ? -11.447 1.056 7.773 1.00 98.06 161 GLY A CA 1
ATOM 1239 C C . GLY A 1 161 ? -12.620 0.253 8.326 1.00 98.06 161 GLY A C 1
ATOM 1240 O O . GLY A 1 161 ? -13.453 0.756 9.077 1.00 98.06 161 GLY A O 1
ATOM 1241 N N . TYR A 1 162 ? -12.682 -1.011 7.932 1.00 98.81 162 TYR A N 1
ATOM 1242 C CA . TYR A 1 162 ? -13.702 -1.970 8.318 1.00 98.81 162 TYR A CA 1
ATOM 1243 C C . TYR A 1 162 ? -13.094 -3.059 9.186 1.00 98.81 162 TYR A C 1
ATOM 1245 O O . TYR A 1 162 ? -11.919 -3.402 9.048 1.00 98.81 162 TYR A O 1
ATOM 1253 N N . ARG A 1 163 ? -13.919 -3.680 10.020 1.00 98.62 163 ARG A N 1
ATOM 1254 C CA . ARG A 1 163 ? -13.513 -4.806 10.860 1.00 98.62 163 ARG A CA 1
ATOM 1255 C C . ARG A 1 163 ? -14.485 -5.964 10.755 1.00 98.62 163 ARG A C 1
ATOM 1257 O O . ARG A 1 163 ? -15.672 -5.748 10.513 1.00 98.62 163 ARG A O 1
ATOM 1264 N N . MET A 1 164 ? -13.993 -7.180 10.973 1.00 98.19 164 MET A N 1
ATOM 1265 C CA . MET A 1 164 ? -14.852 -8.361 11.020 1.00 98.19 164 MET A CA 1
ATOM 1266 C C . MET A 1 164 ? -15.848 -8.288 12.186 1.00 98.19 164 MET A C 1
ATOM 1268 O O . MET A 1 164 ? -15.532 -7.754 13.250 1.00 98.19 164 MET A O 1
ATOM 1272 N N . THR A 1 165 ? -17.028 -8.872 12.004 1.00 98.38 165 THR A N 1
ATOM 1273 C CA . THR A 1 165 ? -18.093 -8.944 13.013 1.00 98.38 165 THR A CA 1
ATOM 1274 C C . THR A 1 165 ? -18.317 -10.384 13.480 1.00 98.38 165 THR A C 1
ATOM 1276 O O . THR A 1 165 ? -17.767 -11.339 12.930 1.00 98.38 165 THR A O 1
ATOM 1279 N N . GLU A 1 166 ? -19.198 -10.576 14.461 1.00 96.88 166 GLU A N 1
ATOM 1280 C CA . GLU A 1 166 ? -19.633 -11.910 14.901 1.00 96.88 166 GLU A CA 1
ATOM 1281 C C . GLU A 1 166 ? -20.257 -12.726 13.751 1.00 96.88 166 GLU A C 1
ATOM 1283 O O . GLU A 1 166 ? -20.150 -13.953 13.699 1.00 96.88 166 GLU A O 1
ATOM 1288 N N . ARG A 1 167 ? -20.851 -12.048 12.760 1.00 97.00 167 ARG A N 1
ATOM 1289 C CA . ARG A 1 167 ? -21.419 -12.702 11.577 1.00 97.00 167 ARG A CA 1
ATOM 1290 C C . ARG A 1 167 ? -20.344 -13.344 10.704 1.00 97.00 167 ARG A C 1
ATOM 1292 O O . ARG A 1 167 ? -20.595 -14.411 10.143 1.00 97.00 167 ARG A O 1
ATOM 1299 N N . PHE A 1 168 ? -19.152 -12.746 10.632 1.00 97.62 168 PHE A N 1
ATOM 1300 C CA . PHE A 1 168 ? -17.997 -13.377 9.992 1.00 97.62 168 PHE A CA 1
ATOM 1301 C C . PHE A 1 168 ? -17.591 -14.650 10.738 1.00 97.62 168 PHE A C 1
ATOM 1303 O O . PHE A 1 168 ? -17.389 -15.686 10.102 1.00 97.62 168 PHE A O 1
ATOM 1310 N N . CYS A 1 169 ? -17.537 -14.599 12.077 1.00 96.50 169 CYS A N 1
ATOM 1311 C CA . CYS A 1 169 ? -17.238 -15.770 12.902 1.00 96.50 169 CYS A CA 1
ATOM 1312 C C . CYS A 1 169 ? -18.186 -16.925 12.570 1.00 96.50 169 CYS A C 1
ATOM 1314 O O . CYS A 1 169 ? -17.743 -17.994 12.155 1.00 96.50 169 CYS A O 1
ATOM 1316 N N . TYR A 1 170 ? -19.493 -16.669 12.654 1.00 94.25 170 TYR A N 1
ATOM 1317 C CA . TYR A 1 170 ? -20.533 -17.659 12.385 1.00 94.25 170 TYR A CA 1
ATOM 1318 C C . TYR A 1 170 ? -20.436 -18.283 10.984 1.00 94.25 170 TYR A C 1
A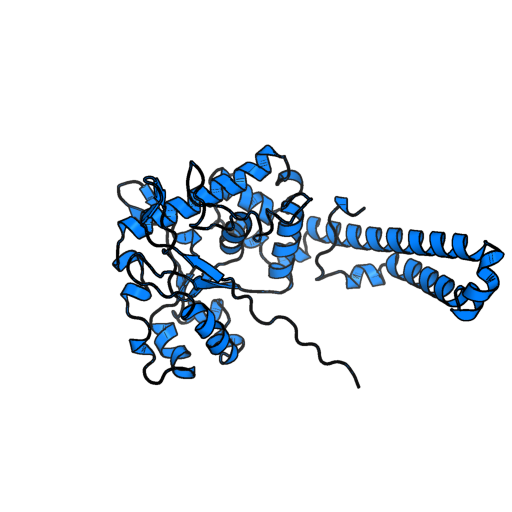TOM 1320 O O . TYR A 1 170 ? -20.561 -19.498 10.842 1.00 94.25 170 TYR A O 1
ATOM 1328 N N . LYS A 1 171 ? -20.210 -17.472 9.944 1.00 95.69 171 LYS A N 1
ATOM 1329 C CA . LYS A 1 171 ? -20.207 -17.954 8.554 1.00 95.69 171 LYS A CA 1
ATOM 1330 C C . LYS A 1 171 ? -18.931 -18.686 8.153 1.00 95.69 171 LYS A C 1
ATOM 1332 O O . LYS A 1 171 ? -18.993 -19.639 7.375 1.00 95.69 171 LYS A O 1
ATOM 1337 N N . TYR A 1 172 ? -17.778 -18.221 8.628 1.00 97.25 172 TYR A N 1
ATOM 1338 C CA . TYR A 1 172 ? -16.497 -18.598 8.031 1.00 97.25 172 TYR A CA 1
ATOM 1339 C C . TYR A 1 172 ? -15.591 -19.388 8.965 1.00 97.25 172 TYR A C 1
ATOM 1341 O O . TYR A 1 172 ? -14.885 -20.277 8.488 1.00 97.25 172 TYR A O 1
ATOM 1349 N N . LEU A 1 173 ? -15.644 -19.159 10.281 1.00 96.75 173 LEU A N 1
ATOM 1350 C CA . LEU A 1 173 ? -14.757 -19.869 11.210 1.00 96.75 173 LEU A CA 1
ATOM 1351 C C . LEU A 1 173 ? -15.111 -21.352 11.366 1.00 96.75 173 LEU A C 1
ATOM 1353 O O . LEU A 1 173 ? -14.230 -22.134 11.712 1.00 96.75 173 LEU A O 1
ATOM 1357 N N . GLY A 1 174 ? -16.332 -21.766 11.001 1.00 95.69 174 GLY A N 1
ATOM 1358 C CA . GLY A 1 174 ? -16.742 -23.178 10.958 1.00 95.69 174 GLY A CA 1
ATOM 1359 C C . GLY A 1 174 ? -15.944 -24.033 9.962 1.00 95.69 174 GLY A C 1
ATOM 1360 O O . GLY A 1 174 ? -15.984 -25.256 10.005 1.00 95.69 174 GLY A O 1
ATOM 1361 N N . LYS A 1 175 ? -15.174 -23.400 9.065 1.00 95.94 175 LYS A N 1
ATOM 1362 C CA . LYS A 1 175 ? -14.225 -24.080 8.168 1.00 95.94 175 LYS A CA 1
ATOM 1363 C C . LYS A 1 175 ? -12.942 -24.535 8.888 1.00 95.94 175 LYS A C 1
ATOM 1365 O O . LYS A 1 175 ? -12.104 -25.198 8.271 1.00 95.94 175 LYS A O 1
ATOM 1370 N N . ILE A 1 176 ? -12.751 -24.140 10.150 1.00 96.69 176 ILE A N 1
ATOM 1371 C CA . ILE A 1 176 ? -11.581 -24.463 10.983 1.00 96.69 176 ILE A CA 1
ATOM 1372 C C . ILE A 1 176 ? -12.000 -25.007 12.351 1.00 96.69 176 ILE A C 1
ATOM 1374 O O . ILE A 1 176 ? -11.413 -25.983 12.807 1.00 96.69 176 ILE A O 1
ATOM 1378 N N . PHE A 1 177 ? -12.975 -24.371 13.000 1.00 96.94 177 PHE A N 1
ATOM 1379 C CA . PHE A 1 177 ? -13.367 -24.646 14.379 1.00 96.94 177 PHE A CA 1
ATOM 1380 C C . PHE A 1 177 ? -14.754 -25.282 14.455 1.00 96.94 177 PHE A C 1
ATOM 1382 O O . PHE A 1 177 ? -15.659 -24.865 13.735 1.00 96.94 177 PHE A O 1
ATOM 1389 N N . ASP A 1 178 ? -14.928 -26.222 15.384 1.00 95.06 178 ASP A N 1
ATOM 1390 C CA . ASP A 1 178 ? -16.219 -26.880 15.630 1.00 95.06 178 ASP A CA 1
ATOM 1391 C C . ASP A 1 178 ? -17.250 -25.920 16.250 1.00 95.06 178 ASP A C 1
ATOM 1393 O O . ASP A 1 178 ? -18.425 -25.962 15.898 1.00 95.06 178 ASP A O 1
ATOM 1397 N N . GLU A 1 179 ? -16.795 -25.007 17.119 1.00 93.88 179 GLU A N 1
ATOM 1398 C CA . GLU A 1 179 ? -17.626 -24.003 17.800 1.00 93.88 179 GLU A CA 1
ATOM 1399 C C . GLU A 1 179 ? -17.203 -22.577 17.393 1.00 93.88 179 GLU A C 1
ATOM 1401 O O . GLU A 1 179 ? -16.535 -21.864 18.147 1.00 93.88 179 GLU A O 1
ATOM 1406 N N . PRO A 1 180 ? -17.548 -22.121 16.173 1.00 91.75 180 PRO A N 1
ATOM 1407 C CA . PRO A 1 180 ? -17.040 -20.864 15.620 1.00 91.75 180 PRO A CA 1
ATOM 1408 C C . PRO A 1 180 ? -17.477 -19.610 16.390 1.00 91.75 180 PRO A C 1
ATOM 1410 O O . PRO A 1 180 ? -16.794 -18.587 16.336 1.00 91.75 180 PRO A O 1
ATOM 1413 N N . GLN A 1 181 ? -18.601 -19.670 17.108 1.00 87.94 181 GLN A N 1
ATOM 1414 C CA . GLN A 1 181 ? -19.144 -18.536 17.866 1.00 87.94 181 GLN A CA 1
ATOM 1415 C C . GLN A 1 181 ? -18.364 -18.242 19.153 1.00 87.94 181 GLN A C 1
ATOM 1417 O O . GLN A 1 181 ? -18.404 -17.119 19.643 1.00 87.94 181 GLN A O 1
ATOM 1422 N N . THR A 1 182 ? -17.626 -19.217 19.691 1.00 91.44 182 THR A N 1
ATOM 1423 C CA . THR A 1 182 ? -16.870 -19.046 20.942 1.00 91.44 182 THR A CA 1
ATOM 1424 C C . THR A 1 182 ? -15.413 -18.655 20.708 1.00 91.44 182 THR A C 1
ATOM 1426 O O . THR A 1 182 ? -14.677 -18.455 21.668 1.00 91.44 182 THR A O 1
ATOM 1429 N N . VAL A 1 183 ? -14.969 -18.570 19.448 1.00 94.94 183 VAL A N 1
ATOM 1430 C CA . VAL A 1 183 ? -13.569 -18.263 19.107 1.00 94.94 183 VAL A CA 1
ATOM 1431 C C . VAL A 1 183 ? -13.217 -16.822 19.478 1.00 94.94 183 VAL A C 1
ATOM 1433 O O . VAL A 1 183 ? -12.164 -16.575 20.061 1.00 94.94 183 VAL A O 1
ATOM 1436 N N . PHE A 1 184 ? -14.103 -15.871 19.161 1.00 96.69 184 PHE A N 1
ATOM 1437 C CA . PHE A 1 184 ? -13.909 -14.453 19.459 1.00 96.69 184 PHE A CA 1
ATOM 1438 C C . PHE A 1 184 ? -15.148 -13.863 20.127 1.00 96.69 184 PHE A C 1
ATOM 1440 O O . PHE A 1 184 ? -16.169 -13.641 19.481 1.00 96.69 184 PHE A O 1
ATOM 1447 N N . GLU A 1 185 ? -15.030 -13.570 21.419 1.00 95.12 185 GLU A N 1
ATOM 1448 C CA . GLU A 1 185 ? -16.062 -12.874 22.186 1.00 95.12 185 GLU A CA 1
ATOM 1449 C C . GLU A 1 185 ? -16.210 -11.400 21.755 1.00 95.12 185 GLU A C 1
ATOM 1451 O O . GLU A 1 185 ? -15.304 -10.805 21.163 1.00 95.12 185 GLU A O 1
ATOM 1456 N N . ASP A 1 186 ? -17.335 -10.767 22.109 1.00 96.00 186 ASP A N 1
ATOM 1457 C CA . ASP A 1 186 ? -17.664 -9.389 21.699 1.00 96.00 186 ASP A CA 1
ATOM 1458 C C . ASP A 1 186 ? -16.576 -8.370 22.082 1.00 96.00 186 ASP A C 1
ATOM 1460 O O . ASP A 1 186 ? -16.281 -7.471 21.304 1.00 96.00 186 ASP A O 1
ATOM 1464 N N . TRP A 1 187 ? -15.908 -8.525 23.228 1.00 96.50 187 TRP A N 1
ATOM 1465 C CA . TRP A 1 187 ? -14.831 -7.620 23.659 1.00 96.50 187 TRP A CA 1
ATOM 1466 C C . TRP A 1 187 ? -13.505 -7.809 22.889 1.00 96.50 187 TRP A C 1
ATOM 1468 O O . TRP A 1 187 ? -12.632 -6.937 22.941 1.00 96.50 187 TRP A O 1
ATOM 1478 N N . ILE A 1 188 ? -13.345 -8.924 22.166 1.00 97.81 188 ILE A N 1
ATOM 1479 C CA . ILE A 1 188 ? -12.236 -9.167 21.228 1.00 97.81 188 ILE A CA 1
ATOM 1480 C C . ILE A 1 188 ? -12.576 -8.553 19.868 1.00 97.81 188 ILE A C 1
ATOM 1482 O O . ILE A 1 188 ? -11.746 -7.876 19.264 1.00 97.81 188 ILE A O 1
ATOM 1486 N N . LEU A 1 189 ? -13.813 -8.758 19.402 1.00 98.25 189 LEU A N 1
ATOM 1487 C CA . LEU A 1 189 ? -14.316 -8.180 18.151 1.00 98.25 189 LEU A CA 1
ATOM 1488 C C . LEU A 1 189 ? -14.442 -6.653 18.224 1.00 98.25 189 LEU A C 1
ATOM 1490 O O . LEU A 1 189 ? -14.289 -5.979 17.203 1.00 98.25 189 LEU A O 1
ATOM 1494 N N . LYS A 1 190 ? -14.669 -6.127 19.433 1.00 98.38 190 LYS A N 1
ATOM 1495 C CA . LYS A 1 190 ? -14.813 -4.707 19.764 1.00 98.38 190 LYS A CA 1
ATOM 1496 C C . LYS A 1 190 ? -13.813 -4.293 20.854 1.00 98.38 190 LYS A C 1
ATOM 1498 O O . LYS A 1 190 ? -14.197 -4.175 22.024 1.00 98.38 190 LYS A O 1
ATOM 1503 N N . PRO A 1 191 ? -12.526 -4.086 20.507 1.00 98.06 191 PRO A N 1
ATOM 1504 C CA . PRO A 1 191 ? -11.469 -3.766 21.471 1.00 98.06 191 PRO A CA 1
ATOM 1505 C C . PRO A 1 191 ? -11.761 -2.540 22.350 1.00 98.06 191 PRO A C 1
ATOM 1507 O O . PRO A 1 191 ? -11.300 -2.473 23.490 1.00 98.06 191 PRO A O 1
ATOM 1510 N N . GLU A 1 192 ? -12.574 -1.597 21.871 1.00 98.25 192 GLU A N 1
ATOM 1511 C CA . GLU A 1 192 ? -13.055 -0.433 22.620 1.00 98.25 192 GLU A CA 1
ATOM 1512 C C . GLU A 1 192 ? -13.819 -0.800 23.902 1.00 98.25 192 GLU A C 1
ATOM 1514 O O . GLU A 1 192 ? -13.853 -0.013 24.848 1.00 98.25 192 GLU A O 1
ATOM 1519 N N . ARG A 1 193 ? -14.384 -2.013 23.988 1.00 98.06 193 ARG A N 1
ATOM 1520 C CA . ARG A 1 193 ? -15.069 -2.504 25.194 1.00 98.06 193 ARG A CA 1
ATOM 1521 C C . ARG A 1 193 ? -14.118 -2.882 26.320 1.00 98.06 193 ARG A C 1
ATOM 1523 O O . ARG A 1 193 ? -14.541 -2.930 27.471 1.00 98.06 193 ARG A O 1
ATOM 1530 N N . GLN A 1 194 ? -12.854 -3.158 26.003 1.00 97.88 194 GLN A N 1
ATOM 1531 C CA . GLN A 1 194 ? -11.834 -3.442 27.010 1.00 97.88 194 GLN A CA 1
ATOM 1532 C C . GLN A 1 194 ? -11.394 -2.160 27.727 1.00 97.88 194 GLN A C 1
ATOM 1534 O O . GLN A 1 194 ? -11.185 -2.167 28.937 1.00 97.88 194 GLN A O 1
ATOM 1539 N N . SER A 1 195 ? -11.236 -1.067 26.972 1.00 97.62 195 SER A N 1
ATOM 1540 C CA . SER A 1 195 ? -10.996 0.286 27.480 1.00 97.62 195 SER A CA 1
ATOM 1541 C C . SER A 1 195 ? -11.186 1.302 26.355 1.00 97.62 195 SER A C 1
ATOM 1543 O O . SER A 1 195 ? -10.374 1.370 25.428 1.00 97.62 195 SER A O 1
ATOM 1545 N N . LEU A 1 196 ? -12.227 2.130 26.465 1.00 97.62 196 LEU A N 1
ATOM 1546 C CA . LEU A 1 196 ? -12.486 3.197 25.498 1.00 97.62 196 LEU A CA 1
ATOM 1547 C C . LEU A 1 196 ? -11.357 4.238 25.495 1.00 97.62 196 LEU A C 1
ATOM 1549 O O . LEU A 1 196 ? -10.970 4.721 24.438 1.00 97.62 196 LEU A O 1
ATOM 1553 N N . GLU A 1 197 ? -10.779 4.535 26.661 1.00 97.06 197 GLU A N 1
ATOM 1554 C CA . GLU A 1 197 ? -9.656 5.469 26.784 1.00 97.06 197 GLU A CA 1
ATOM 1555 C C . GLU A 1 197 ? -8.423 4.977 26.013 1.00 97.06 197 GLU A C 1
ATOM 1557 O O . GLU A 1 197 ? -7.847 5.731 25.230 1.00 97.06 197 GLU A O 1
ATOM 1562 N N . ALA A 1 198 ? -8.046 3.702 26.173 1.00 96.69 198 ALA A N 1
ATOM 1563 C CA . ALA A 1 198 ? -6.913 3.126 25.446 1.00 96.69 198 ALA A CA 1
ATOM 1564 C C . ALA A 1 198 ? -7.174 3.055 23.933 1.00 96.69 198 ALA A C 1
ATOM 1566 O O . ALA A 1 198 ? -6.253 3.238 23.136 1.00 96.69 198 ALA A O 1
ATOM 1567 N N . PHE A 1 199 ? -8.426 2.806 23.541 1.00 98.19 199 PHE A N 1
ATOM 1568 C CA . PHE A 1 199 ? -8.844 2.790 22.143 1.00 98.19 199 PHE A CA 1
ATOM 1569 C C . PHE A 1 199 ? -8.715 4.175 21.495 1.00 98.19 199 PHE A C 1
ATOM 1571 O O . PHE A 1 199 ? -8.097 4.312 20.438 1.00 98.19 199 PHE A O 1
ATOM 1578 N N . VAL A 1 200 ? -9.212 5.216 22.170 1.00 98.19 200 VAL A N 1
ATOM 1579 C CA . VAL A 1 200 ? -9.090 6.614 21.732 1.00 98.19 200 VAL A CA 1
ATOM 1580 C C . VAL A 1 200 ? -7.626 7.049 21.649 1.00 98.19 200 VAL A C 1
ATOM 1582 O O . VAL A 1 200 ? -7.203 7.584 20.624 1.00 98.19 200 VAL A O 1
ATOM 1585 N N . ASP A 1 201 ? -6.831 6.783 22.690 1.00 96.44 201 ASP A N 1
ATOM 1586 C CA . ASP A 1 201 ? -5.398 7.107 22.720 1.00 96.44 201 ASP A CA 1
ATOM 1587 C C . ASP A 1 201 ? -4.644 6.413 21.573 1.00 96.44 201 ASP A C 1
ATOM 1589 O O . ASP A 1 201 ? -3.769 7.010 20.946 1.00 96.44 201 ASP A O 1
ATOM 1593 N N . GLY A 1 202 ? -5.028 5.178 21.234 1.00 96.88 202 GLY A N 1
ATOM 1594 C CA . GLY A 1 202 ? -4.438 4.424 20.131 1.00 96.88 202 GLY A CA 1
ATOM 1595 C C . GLY A 1 202 ? -4.778 4.993 18.754 1.00 96.88 202 GLY A C 1
ATOM 1596 O O . GLY A 1 202 ? -3.883 5.140 17.921 1.00 96.88 202 GLY A O 1
ATOM 1597 N N . ILE A 1 203 ? -6.033 5.387 18.518 1.00 98.31 203 ILE A N 1
ATOM 1598 C CA . ILE A 1 203 ? -6.434 6.050 17.265 1.00 98.31 203 ILE A CA 1
ATOM 1599 C C . ILE A 1 203 ? -5.693 7.381 17.107 1.00 98.31 203 ILE A C 1
ATOM 1601 O O . ILE A 1 203 ? -5.118 7.663 16.052 1.00 98.31 203 ILE A O 1
ATOM 1605 N N . LEU A 1 204 ? -5.646 8.196 18.163 1.00 97.06 204 LEU A N 1
ATOM 1606 C CA . LEU A 1 204 ? -4.927 9.469 18.131 1.00 97.06 204 LEU A CA 1
ATOM 1607 C C . LEU A 1 204 ? -3.424 9.263 17.901 1.00 97.06 204 LEU A C 1
ATOM 1609 O O . LEU A 1 204 ? -2.820 9.984 17.108 1.00 97.06 204 LEU A O 1
ATOM 1613 N N . ASN A 1 205 ? -2.819 8.246 18.513 1.00 95.69 205 ASN A N 1
ATOM 1614 C CA . ASN A 1 205 ? -1.431 7.872 18.252 1.00 95.69 205 ASN A CA 1
ATOM 1615 C C . ASN A 1 205 ? -1.193 7.497 16.777 1.00 95.69 205 ASN A C 1
ATOM 1617 O O . ASN A 1 205 ? -0.243 7.997 16.174 1.00 95.69 205 ASN A O 1
ATOM 1621 N N . ILE A 1 206 ? -2.077 6.695 16.172 1.00 97.06 206 ILE A N 1
ATOM 1622 C CA . ILE A 1 206 ? -2.008 6.343 14.744 1.00 97.06 206 ILE A CA 1
ATOM 1623 C C . ILE A 1 206 ? -2.071 7.603 13.877 1.00 97.06 206 ILE A C 1
ATOM 1625 O O . ILE A 1 206 ? -1.212 7.834 13.029 1.00 97.06 206 ILE A O 1
ATOM 1629 N N . THR A 1 207 ? -3.045 8.476 14.127 1.00 96.38 207 THR A N 1
ATOM 1630 C CA . THR A 1 207 ? -3.243 9.684 13.311 1.00 96.38 207 THR A CA 1
ATOM 1631 C C . THR A 1 207 ? -2.122 10.708 13.440 1.00 96.38 207 THR A C 1
ATOM 1633 O O . THR A 1 207 ? -1.737 11.318 12.439 1.00 96.38 207 THR A O 1
ATOM 1636 N N . ASN A 1 208 ? -1.538 10.850 14.630 1.00 95.75 208 ASN A N 1
ATOM 1637 C CA . ASN A 1 208 ? -0.334 11.647 14.840 1.00 95.75 208 ASN A CA 1
ATOM 1638 C C . ASN A 1 208 ? 0.877 11.031 14.127 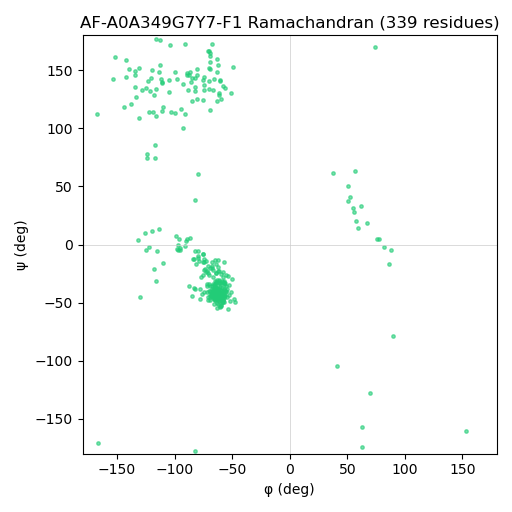1.00 95.75 208 ASN A C 1
ATOM 1640 O O . ASN A 1 208 ? 1.673 11.761 13.533 1.00 95.75 208 ASN A O 1
ATOM 1644 N N . GLY A 1 209 ? 0.991 9.699 14.133 1.00 95.62 209 GLY A N 1
ATOM 1645 C CA . GLY A 1 209 ? 1.975 8.962 13.344 1.00 95.62 209 GLY A CA 1
ATOM 1646 C C . GLY A 1 209 ? 1.837 9.235 11.845 1.00 95.62 209 GLY A C 1
ATOM 1647 O O . GLY A 1 209 ? 2.828 9.578 11.202 1.00 95.62 209 GLY A O 1
ATOM 1648 N N . HIS A 1 210 ? 0.609 9.199 11.318 1.00 97.44 210 HIS A N 1
ATOM 1649 C CA . HIS A 1 210 ? 0.304 9.542 9.923 1.00 97.44 210 HIS A CA 1
ATOM 1650 C C . HIS A 1 210 ? 0.755 10.961 9.587 1.00 97.44 210 HIS A C 1
ATOM 1652 O O . HIS A 1 210 ? 1.470 11.174 8.610 1.00 97.44 210 HIS A O 1
ATOM 1658 N N . LYS A 1 211 ? 0.385 11.934 10.425 1.00 97.75 211 LYS A N 1
ATOM 1659 C CA . LYS A 1 211 ? 0.774 13.332 10.233 1.00 97.75 211 LYS A CA 1
ATOM 1660 C C . LYS A 1 211 ? 2.289 13.493 10.186 1.00 97.75 211 LYS A C 1
ATOM 1662 O O . LYS A 1 211 ? 2.808 14.140 9.282 1.00 97.75 211 LYS A O 1
ATOM 1667 N N . LYS A 1 212 ? 3.000 12.888 11.140 1.00 95.62 212 LYS A N 1
ATOM 1668 C CA . LYS A 1 212 ? 4.461 12.960 11.214 1.00 95.62 212 LYS A CA 1
ATOM 1669 C C . LYS A 1 212 ? 5.126 12.332 9.992 1.00 95.62 212 LYS A C 1
ATOM 1671 O O . LYS A 1 212 ? 6.020 12.948 9.428 1.00 95.62 212 LYS A O 1
ATOM 1676 N N . ALA A 1 213 ? 4.681 11.144 9.582 1.00 96.44 213 ALA A N 1
ATOM 1677 C CA . ALA A 1 213 ? 5.226 10.465 8.412 1.00 96.44 213 ALA A CA 1
ATOM 1678 C C . ALA A 1 213 ? 5.001 11.287 7.135 1.00 96.44 213 ALA A C 1
ATOM 1680 O O . ALA A 1 213 ? 5.916 11.434 6.334 1.00 96.44 213 ALA A O 1
ATOM 1681 N N . ALA A 1 214 ? 3.809 11.867 6.969 1.00 98.19 214 ALA A N 1
ATOM 1682 C CA . ALA A 1 214 ? 3.479 12.667 5.797 1.00 98.19 214 ALA A CA 1
ATOM 1683 C C . ALA A 1 214 ? 4.270 13.982 5.718 1.00 98.19 214 ALA A C 1
ATOM 1685 O O . ALA A 1 214 ? 4.697 14.355 4.629 1.00 98.19 214 ALA A O 1
ATOM 1686 N N . LEU A 1 215 ? 4.511 14.661 6.848 1.00 98.12 215 LEU A N 1
ATOM 1687 C CA . LEU A 1 215 ? 5.277 15.915 6.882 1.00 98.12 215 LEU A CA 1
ATOM 1688 C C . LEU A 1 215 ? 6.688 15.767 6.297 1.00 98.12 215 LEU A C 1
ATOM 1690 O O . LEU A 1 215 ? 7.140 16.673 5.600 1.00 98.12 215 LEU A O 1
ATOM 1694 N N . SER A 1 216 ? 7.344 14.619 6.486 1.00 96.50 216 SER A N 1
ATOM 1695 C CA . SER A 1 216 ? 8.685 14.380 5.939 1.00 96.50 216 SER A CA 1
ATOM 1696 C C . SER A 1 216 ? 8.752 14.491 4.410 1.00 96.50 216 SER A C 1
ATOM 1698 O O . SER A 1 216 ? 9.755 14.969 3.895 1.00 96.50 216 SER A O 1
ATOM 1700 N N . TYR A 1 21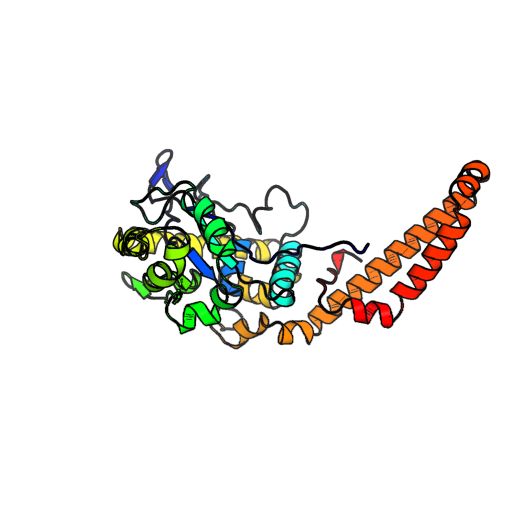7 ? 7.674 14.153 3.690 1.00 98.38 217 TYR A N 1
ATOM 1701 C CA . TYR A 1 217 ? 7.616 14.276 2.223 1.00 98.38 217 TYR A CA 1
ATOM 1702 C C . TYR A 1 217 ? 7.524 15.731 1.742 1.00 98.38 217 TYR A C 1
ATOM 1704 O O . TYR A 1 217 ? 7.845 16.038 0.594 1.00 98.38 217 TYR A O 1
ATOM 1712 N N . PHE A 1 218 ? 7.049 16.634 2.604 1.00 98.44 218 PHE A N 1
ATOM 1713 C CA . PHE A 1 218 ? 7.053 18.072 2.339 1.00 98.44 218 PHE A CA 1
ATOM 1714 C C . PHE A 1 218 ? 8.408 18.687 2.694 1.00 98.44 218 PHE A C 1
ATOM 1716 O O . PHE A 1 218 ? 8.888 19.558 1.976 1.00 98.44 218 PHE A O 1
ATOM 1723 N N . GLU A 1 219 ? 9.036 18.219 3.776 1.00 97.38 219 GLU A N 1
ATOM 1724 C CA . GLU A 1 219 ? 10.346 18.700 4.232 1.00 97.38 219 GLU A CA 1
ATOM 1725 C C . GLU A 1 219 ? 11.456 18.438 3.205 1.00 97.38 219 GLU A C 1
ATOM 1727 O O . GLU A 1 219 ? 12.300 19.305 2.984 1.00 97.38 219 GLU A O 1
ATOM 1732 N N . ASP A 1 220 ? 11.442 17.276 2.548 1.00 96.19 220 ASP A N 1
ATOM 1733 C CA . ASP A 1 220 ? 12.430 16.901 1.528 1.00 96.19 220 ASP A CA 1
ATOM 1734 C C . ASP A 1 220 ? 11.971 17.169 0.081 1.00 96.19 220 ASP A C 1
ATOM 1736 O O . ASP A 1 220 ? 12.685 16.847 -0.870 1.00 96.19 220 ASP A O 1
ATOM 1740 N N . SER A 1 221 ? 10.793 17.783 -0.090 1.00 97.69 221 SER A N 1
ATOM 1741 C CA . SER A 1 221 ? 10.145 18.047 -1.387 1.00 97.69 221 SER A CA 1
ATOM 1742 C C . SER A 1 221 ? 9.847 16.794 -2.228 1.00 97.69 221 SER A C 1
ATOM 1744 O O . SER A 1 221 ? 9.510 16.901 -3.408 1.00 97.69 221 SER A O 1
ATOM 1746 N N . SER A 1 222 ? 9.913 15.588 -1.655 1.00 97.50 222 SER A N 1
ATOM 1747 C CA . SER A 1 222 ? 9.604 14.348 -2.379 1.00 97.50 222 SER A CA 1
ATOM 1748 C C . SER A 1 222 ? 8.126 14.226 -2.764 1.00 97.50 222 SER A C 1
ATOM 1750 O O . SER A 1 222 ? 7.797 13.505 -3.709 1.00 97.50 222 SER A O 1
ATOM 1752 N N . ILE A 1 223 ? 7.241 14.994 -2.118 1.00 98.19 223 ILE A N 1
ATOM 1753 C CA . ILE A 1 223 ? 5.839 15.180 -2.518 1.00 98.19 223 ILE A CA 1
ATOM 1754 C C . ILE A 1 223 ? 5.690 15.548 -4.002 1.00 98.19 223 ILE A C 1
ATOM 1756 O O . ILE A 1 223 ? 4.706 15.159 -4.634 1.00 98.19 223 ILE A O 1
ATOM 1760 N N . ASP A 1 224 ? 6.674 16.233 -4.596 1.00 96.94 224 ASP A N 1
ATOM 1761 C CA . ASP A 1 224 ? 6.611 16.649 -5.996 1.00 96.94 224 ASP A CA 1
ATOM 1762 C C . ASP A 1 224 ? 6.660 15.483 -6.987 1.00 96.94 224 ASP A C 1
ATOM 1764 O O . ASP A 1 224 ? 6.153 15.601 -8.104 1.00 96.94 224 ASP A O 1
ATOM 1768 N N . TYR A 1 225 ? 7.163 14.329 -6.550 1.00 97.25 225 TYR A N 1
ATOM 1769 C CA . TYR A 1 225 ? 7.199 13.098 -7.334 1.00 97.25 225 TYR A CA 1
ATOM 1770 C C . TYR A 1 225 ? 6.028 12.153 -7.028 1.00 97.25 225 TYR A C 1
ATOM 1772 O O . TYR A 1 225 ? 5.945 11.078 -7.622 1.00 97.25 225 TYR A O 1
ATOM 1780 N N . ALA A 1 226 ? 5.122 12.512 -6.114 1.00 98.19 226 ALA A N 1
ATOM 1781 C CA . ALA A 1 226 ? 3.961 11.691 -5.795 1.00 98.19 226 ALA A CA 1
ATOM 1782 C C . ALA A 1 226 ? 2.949 11.679 -6.949 1.00 98.19 226 ALA A C 1
ATOM 1784 O O . ALA A 1 226 ? 2.575 12.734 -7.475 1.00 98.19 226 ALA A O 1
ATOM 1785 N N . ILE A 1 227 ? 2.452 10.487 -7.298 1.00 98.12 227 ILE A N 1
ATOM 1786 C CA . ILE A 1 227 ? 1.278 10.362 -8.174 1.00 98.12 227 ILE A CA 1
ATOM 1787 C C . ILE A 1 227 ? 0.053 11.009 -7.504 1.00 98.12 227 ILE A C 1
ATOM 1789 O O . ILE A 1 227 ? 0.005 11.056 -6.270 1.00 98.12 227 ILE A O 1
ATOM 1793 N N . PRO A 1 228 ? -0.952 11.477 -8.271 1.00 98.19 228 PRO A N 1
ATOM 1794 C CA . PRO A 1 228 ? -2.078 12.238 -7.722 1.00 98.19 228 PRO A CA 1
ATOM 1795 C C . PRO A 1 228 ? -2.736 11.643 -6.462 1.00 98.19 228 PRO A C 1
ATOM 1797 O O . PRO A 1 228 ? -2.802 12.366 -5.464 1.00 98.19 228 PRO A O 1
ATOM 1800 N N . PRO A 1 229 ? -3.102 10.342 -6.406 1.00 98.44 229 PRO A N 1
ATOM 1801 C CA . PRO A 1 229 ? -3.713 9.780 -5.198 1.00 98.44 229 PRO A CA 1
ATOM 1802 C C . PRO A 1 229 ? -2.780 9.784 -3.974 1.00 98.44 229 PRO A C 1
ATOM 1804 O O . PRO A 1 229 ? -3.232 10.070 -2.867 1.00 98.44 229 PRO A O 1
ATOM 1807 N N . ILE A 1 230 ? -1.473 9.534 -4.146 1.00 98.69 230 ILE A N 1
ATOM 1808 C CA . ILE A 1 230 ? -0.496 9.612 -3.042 1.00 98.69 230 ILE A CA 1
ATOM 1809 C C . ILE A 1 230 ? -0.314 11.061 -2.589 1.00 98.69 230 ILE A C 1
ATOM 1811 O O . ILE A 1 230 ? -0.258 11.320 -1.388 1.00 98.69 230 ILE A O 1
ATOM 1815 N N . ARG A 1 231 ? -0.265 12.016 -3.526 1.00 98.69 231 ARG A N 1
ATOM 1816 C CA . ARG A 1 231 ? -0.158 13.444 -3.206 1.00 98.69 231 ARG A CA 1
ATOM 1817 C C . ARG A 1 231 ? -1.345 13.896 -2.359 1.00 98.69 231 ARG A C 1
ATOM 1819 O O . ARG A 1 231 ? -1.141 14.454 -1.282 1.00 98.69 231 ARG A O 1
ATOM 1826 N N . ALA A 1 232 ? -2.566 13.605 -2.805 1.00 98.56 232 ALA A N 1
ATOM 1827 C CA . ALA A 1 232 ? -3.779 13.932 -2.064 1.00 98.56 232 ALA A CA 1
ATOM 1828 C C . ALA A 1 232 ? -3.759 13.321 -0.653 1.00 98.56 232 ALA A C 1
ATOM 1830 O O . ALA A 1 232 ? -4.032 14.008 0.334 1.00 98.56 232 ALA A O 1
ATOM 1831 N N . LEU A 1 233 ? -3.349 12.054 -0.543 1.00 98.50 233 LEU A N 1
ATOM 1832 C CA . LEU A 1 233 ? -3.275 11.352 0.734 1.00 98.50 233 LEU A CA 1
ATOM 1833 C C . LEU A 1 233 ? -2.252 11.974 1.695 1.00 98.50 233 LEU A C 1
ATOM 1835 O O . LEU A 1 233 ? -2.571 12.192 2.862 1.00 98.50 233 LEU A O 1
ATOM 1839 N N . LEU A 1 234 ? -1.056 12.322 1.210 1.00 98.75 234 LEU A N 1
ATOM 1840 C CA . LEU A 1 234 ? -0.018 12.981 2.010 1.00 98.75 234 LEU A CA 1
ATOM 1841 C C . LEU A 1 234 ? -0.489 14.345 2.536 1.00 98.75 234 LEU A C 1
ATOM 1843 O O . LEU A 1 234 ? -0.268 14.658 3.707 1.00 98.75 234 LEU A O 1
ATOM 1847 N N . HIS A 1 235 ? -1.203 15.127 1.723 1.00 98.69 235 HIS A N 1
ATOM 1848 C CA . HIS A 1 235 ? -1.825 16.376 2.174 1.00 98.69 235 HIS A CA 1
ATOM 1849 C C . HIS A 1 235 ? -2.885 16.145 3.258 1.00 98.69 235 HIS A C 1
ATOM 1851 O O . HIS A 1 235 ? -2.856 16.813 4.292 1.00 98.69 235 HIS A O 1
ATOM 1857 N N . ILE A 1 236 ? -3.782 15.172 3.072 1.00 98.44 236 ILE A N 1
ATOM 1858 C CA . ILE A 1 236 ? -4.809 14.828 4.067 1.00 98.44 236 ILE A CA 1
ATOM 1859 C C . ILE A 1 236 ? -4.167 14.359 5.379 1.00 98.44 236 ILE A C 1
ATOM 1861 O O . ILE A 1 236 ? -4.596 14.755 6.463 1.00 98.44 236 ILE A O 1
ATOM 1865 N N . MET A 1 237 ? -3.114 13.546 5.309 1.00 98.31 237 MET A N 1
ATOM 1866 C CA . MET A 1 237 ? -2.389 13.078 6.489 1.00 98.31 237 MET A CA 1
ATOM 1867 C C . MET A 1 237 ? -1.692 14.231 7.226 1.00 98.31 237 MET A C 1
ATOM 1869 O O . MET A 1 237 ? -1.804 14.316 8.450 1.00 98.31 237 MET A O 1
ATOM 1873 N N . ALA A 1 238 ? -1.001 15.121 6.507 1.00 97.88 238 ALA A N 1
ATOM 1874 C CA . ALA A 1 238 ? -0.215 16.208 7.095 1.00 97.88 238 ALA A CA 1
ATOM 1875 C C . ALA A 1 238 ? -1.076 17.384 7.598 1.00 97.88 238 ALA A C 1
ATOM 1877 O O . ALA A 1 238 ? -0.831 17.927 8.681 1.00 97.88 238 ALA A O 1
ATOM 1878 N N . PHE A 1 239 ? -2.087 17.772 6.818 1.00 97.69 239 PHE A N 1
ATOM 1879 C CA . PHE A 1 239 ? -2.829 19.027 6.982 1.00 97.69 239 PHE A CA 1
ATOM 1880 C C . PHE A 1 239 ? -4.337 18.836 7.181 1.00 97.69 239 PHE A C 1
ATOM 1882 O O . PHE A 1 239 ? -5.055 19.813 7.380 1.00 97.69 239 PHE A O 1
ATOM 1889 N N . GLY A 1 240 ? -4.830 17.596 7.153 1.00 95.69 240 GLY A N 1
ATOM 1890 C CA . GLY A 1 240 ? -6.237 17.254 7.380 1.00 95.69 240 GLY A CA 1
ATOM 1891 C C . GLY A 1 240 ? -7.124 17.328 6.137 1.00 95.69 240 GLY A C 1
ATOM 1892 O O . GLY A 1 240 ? -8.199 16.739 6.136 1.00 95.69 240 GLY A O 1
ATOM 1893 N N . SER A 1 241 ? -6.682 17.998 5.070 1.00 97.00 241 SER A N 1
ATOM 1894 C CA . SER A 1 241 ? -7.417 18.079 3.803 1.00 97.00 241 SER A CA 1
ATOM 1895 C C . SER A 1 241 ? -6.481 18.264 2.608 1.00 97.00 241 SER A C 1
ATOM 1897 O O . SER A 1 241 ? -5.332 18.685 2.760 1.00 97.00 241 SER A O 1
ATOM 1899 N N . TYR A 1 242 ? -6.993 17.971 1.416 1.00 97.75 242 TYR A N 1
ATOM 1900 C CA . TYR A 1 242 ? -6.371 18.291 0.134 1.00 97.75 242 TYR A CA 1
ATOM 1901 C C . TYR A 1 242 ? -7.347 19.146 -0.671 1.00 97.75 242 TYR A C 1
ATOM 1903 O O . TYR A 1 242 ? -8.436 18.685 -0.985 1.00 97.75 242 TYR A O 1
ATOM 1911 N N . GLU A 1 243 ? -7.006 20.411 -0.939 1.00 96.69 243 GLU A N 1
ATOM 1912 C CA . GLU A 1 243 ? -7.900 21.353 -1.644 1.00 96.69 243 GLU A CA 1
ATOM 1913 C C . GLU A 1 243 ? -9.290 21.504 -0.977 1.00 96.69 243 GLU A C 1
ATOM 1915 O O . GLU A 1 243 ? -10.299 21.738 -1.633 1.00 96.69 243 GLU A O 1
ATOM 1920 N N . GLY A 1 244 ? -9.353 21.364 0.354 1.00 96.56 244 GLY A N 1
ATOM 1921 C CA . GLY A 1 244 ? -10.605 21.385 1.125 1.00 96.56 244 GLY A CA 1
ATOM 1922 C C . GLY A 1 244 ? -11.373 20.057 1.141 1.00 96.56 244 GLY A C 1
ATOM 1923 O O . GLY A 1 244 ? -12.383 19.953 1.833 1.00 96.56 244 GLY A O 1
ATOM 1924 N N . LEU A 1 245 ? -10.884 19.035 0.435 1.00 97.38 245 LEU A N 1
ATOM 1925 C CA . LEU A 1 245 ? -11.450 17.688 0.396 1.00 97.38 245 LEU A CA 1
ATOM 1926 C C . LEU A 1 245 ? -10.860 16.805 1.501 1.00 97.38 245 LEU A C 1
ATOM 1928 O O . LEU A 1 245 ? -9.689 16.932 1.873 1.00 97.38 245 LEU A O 1
ATOM 1932 N N . MET A 1 246 ? -11.677 15.887 2.010 1.00 95.62 246 MET A N 1
ATOM 1933 C CA . MET A 1 246 ? -11.300 14.898 3.024 1.00 95.62 246 MET A CA 1
ATOM 1934 C C . MET A 1 246 ? -11.119 13.520 2.382 1.00 95.62 246 MET A C 1
ATOM 1936 O O . MET A 1 246 ? -11.472 13.318 1.225 1.00 95.62 246 MET A O 1
ATOM 1940 N N . VAL A 1 247 ? -10.606 12.540 3.134 1.00 95.19 247 VAL A N 1
ATOM 1941 C CA . VAL A 1 247 ? -10.403 11.172 2.611 1.00 95.19 247 VAL A CA 1
ATOM 1942 C C . VAL A 1 247 ? -11.701 10.532 2.101 1.00 95.19 247 VAL A C 1
ATOM 1944 O O . VAL A 1 247 ? -11.680 9.803 1.117 1.00 95.19 247 VAL A O 1
ATOM 1947 N N . GLU A 1 248 ? -12.833 10.872 2.720 1.00 94.38 248 GLU A N 1
ATOM 1948 C CA . GLU A 1 248 ? -14.164 10.384 2.344 1.00 94.38 248 GLU A CA 1
ATOM 1949 C C . GLU A 1 248 ? -14.778 11.109 1.140 1.00 94.38 248 GLU A C 1
ATOM 1951 O O . GLU A 1 248 ? -15.808 10.675 0.625 1.00 94.38 248 GLU A O 1
ATOM 1956 N N . SER A 1 249 ? -14.179 12.211 0.679 1.00 97.50 249 SER A N 1
ATOM 1957 C CA . SER A 1 249 ? -14.688 12.944 -0.478 1.00 97.50 249 SER A CA 1
ATOM 1958 C C . SER A 1 249 ? -14.669 12.040 -1.721 1.00 97.50 249 SER A C 1
ATOM 1960 O O . SER A 1 249 ? -13.617 11.465 -2.024 1.00 97.50 249 SER A O 1
ATOM 1962 N N . PRO A 1 250 ? -15.784 11.916 -2.472 1.00 97.50 250 PRO A N 1
ATOM 1963 C CA . PRO A 1 250 ? -15.846 11.085 -3.677 1.00 97.50 250 PRO A CA 1
ATOM 1964 C C . PRO A 1 250 ? -14.737 11.398 -4.686 1.00 97.50 250 PRO A C 1
ATOM 1966 O O . PRO A 1 250 ? -14.183 10.499 -5.308 1.00 97.50 250 PRO A O 1
ATOM 1969 N N . GLU A 1 251 ? -14.348 12.665 -4.797 1.00 97.25 251 GLU A N 1
ATOM 1970 C CA . GLU A 1 251 ? -13.270 13.141 -5.662 1.00 97.25 251 GLU A CA 1
ATOM 1971 C C . GLU A 1 251 ? -11.894 12.597 -5.255 1.00 97.25 251 GLU A C 1
ATOM 1973 O O . GLU A 1 251 ? -11.036 12.392 -6.113 1.00 97.25 251 GLU A O 1
ATOM 1978 N N . ILE A 1 252 ? -11.670 12.347 -3.961 1.00 98.00 252 ILE A N 1
ATOM 1979 C CA . ILE A 1 252 ? -10.453 11.695 -3.465 1.00 98.00 252 ILE A CA 1
ATOM 1980 C C . ILE A 1 252 ? -10.549 10.192 -3.700 1.00 98.00 252 ILE A C 1
ATOM 1982 O O . ILE A 1 252 ? -9.619 9.608 -4.254 1.00 98.00 252 ILE A O 1
ATOM 1986 N N . ARG A 1 253 ? -11.684 9.573 -3.350 1.00 97.69 253 ARG A N 1
ATOM 1987 C CA . ARG A 1 253 ? -11.913 8.129 -3.517 1.00 97.69 253 ARG A CA 1
ATOM 1988 C C . ARG A 1 253 ? -11.755 7.688 -4.978 1.00 97.69 253 ARG A C 1
ATOM 1990 O O . ARG A 1 253 ? -11.029 6.732 -5.237 1.00 97.69 253 ARG A O 1
ATOM 1997 N N . HIS A 1 254 ? -12.310 8.436 -5.934 1.00 97.50 254 HIS A N 1
ATOM 1998 C CA . HIS A 1 254 ? -12.220 8.118 -7.365 1.00 97.50 254 HIS A CA 1
ATOM 1999 C C . HIS A 1 254 ? -10.785 8.113 -7.915 1.00 97.50 254 HIS A C 1
ATOM 2001 O O . HIS A 1 254 ? -10.517 7.450 -8.914 1.00 97.50 254 HIS A O 1
ATOM 2007 N N . GLN A 1 255 ? -9.824 8.798 -7.280 1.00 97.81 255 GLN A N 1
ATOM 2008 C CA . GLN A 1 255 ? -8.421 8.749 -7.725 1.00 97.81 255 GLN A CA 1
ATOM 2009 C C . GLN A 1 255 ? -7.775 7.369 -7.532 1.00 97.81 255 GLN A C 1
ATOM 2011 O O . GLN A 1 255 ? -6.715 7.105 -8.103 1.00 97.81 255 GLN A O 1
ATOM 2016 N N . PHE A 1 256 ? -8.400 6.498 -6.737 1.00 98.25 256 PHE A N 1
ATOM 2017 C CA . PHE A 1 256 ? -7.956 5.131 -6.478 1.00 98.25 256 PHE A CA 1
ATOM 2018 C C . PHE A 1 256 ? -8.647 4.107 -7.392 1.00 98.25 256 PHE A C 1
ATOM 2020 O O . PHE A 1 256 ? -8.278 2.932 -7.379 1.00 98.25 256 PHE A O 1
ATOM 2027 N N . ASP A 1 257 ? -9.607 4.535 -8.218 1.00 97.81 257 ASP A N 1
ATOM 2028 C CA . ASP A 1 257 ? -10.319 3.647 -9.129 1.00 97.81 257 ASP A CA 1
ATOM 2029 C C . ASP A 1 257 ? -9.448 3.255 -10.322 1.00 97.81 257 ASP A C 1
ATOM 2031 O O . ASP A 1 257 ? -8.852 4.088 -11.010 1.00 97.81 257 ASP A O 1
ATOM 2035 N N . ARG A 1 258 ? -9.437 1.956 -10.630 1.00 97.69 258 ARG A N 1
ATOM 2036 C CA . ARG A 1 258 ? -8.630 1.388 -11.716 1.00 97.69 258 ARG A CA 1
ATOM 2037 C C . ARG A 1 258 ? -8.874 2.060 -13.065 1.00 97.69 258 ARG A C 1
ATOM 2039 O O . ARG A 1 258 ? -7.918 2.376 -13.769 1.00 97.69 258 ARG A O 1
ATOM 2046 N N . GLU A 1 259 ? -10.132 2.292 -13.419 1.00 97.31 259 GLU A N 1
ATOM 2047 C CA . GLU A 1 259 ? -10.491 2.886 -14.712 1.00 97.31 259 GLU A CA 1
ATOM 2048 C C . GLU A 1 259 ? -10.089 4.366 -14.801 1.00 97.31 259 GLU A C 1
ATOM 2050 O O . GLU A 1 259 ? -9.647 4.829 -15.855 1.00 97.31 259 GLU A O 1
ATOM 2055 N N . VAL A 1 260 ? -10.150 5.094 -13.681 1.00 97.81 260 VAL A N 1
ATOM 2056 C CA . VAL A 1 260 ? -9.661 6.478 -13.586 1.00 97.81 260 VAL A CA 1
ATOM 2057 C C . VAL A 1 260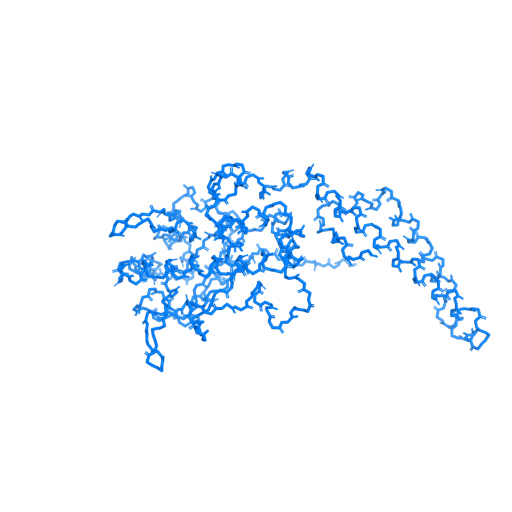 ? -8.144 6.513 -13.762 1.00 97.81 260 VAL A C 1
ATOM 2059 O O . VAL A 1 260 ? -7.628 7.322 -14.530 1.00 97.81 260 VAL A O 1
ATOM 2062 N N . VAL A 1 261 ? -7.416 5.596 -13.120 1.00 98.06 261 VAL A N 1
ATOM 2063 C CA . VAL A 1 261 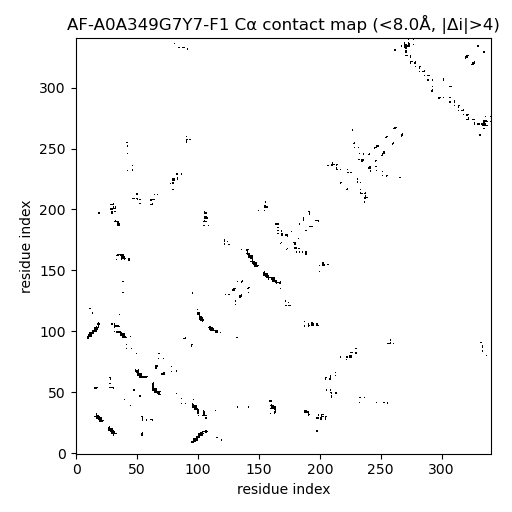? -5.959 5.496 -13.273 1.00 98.06 261 VAL A CA 1
ATOM 2064 C C . VAL A 1 261 ? -5.569 5.144 -14.706 1.00 98.06 261 VAL A C 1
ATOM 2066 O O . VAL A 1 261 ? -4.743 5.841 -15.294 1.00 98.06 261 VAL A O 1
ATOM 2069 N N . ILE A 1 262 ? -6.163 4.107 -15.299 1.00 97.12 262 ILE A N 1
ATOM 2070 C CA . ILE A 1 262 ? -5.779 3.627 -16.637 1.00 97.12 262 ILE A CA 1
ATOM 2071 C C . ILE A 1 262 ? -6.046 4.672 -17.726 1.00 97.12 262 ILE A C 1
ATOM 2073 O O . ILE A 1 262 ? -5.279 4.760 -18.685 1.00 97.12 262 ILE A O 1
ATOM 2077 N N . SER A 1 263 ? -7.096 5.481 -17.573 1.00 97.00 263 SER A N 1
ATOM 2078 C CA . SER A 1 263 ? -7.431 6.553 -18.519 1.00 97.00 263 SER A CA 1
ATOM 2079 C C . SER A 1 263 ? -6.646 7.852 -18.300 1.00 97.00 263 SER A C 1
ATOM 2081 O O . SER A 1 263 ? -6.756 8.770 -19.111 1.00 97.00 263 SER A O 1
ATOM 2083 N N . SER A 1 264 ? -5.841 7.945 -17.239 1.00 98.06 264 SER A N 1
ATOM 2084 C CA . SER A 1 264 ? -5.153 9.182 -16.873 1.00 98.06 264 SER A CA 1
ATOM 2085 C C . SER A 1 264 ? -3.880 9.458 -17.684 1.00 98.06 264 SER A C 1
ATOM 2087 O O . SER A 1 264 ? -3.081 8.565 -17.991 1.00 98.06 264 SER A O 1
ATOM 2089 N N . ASP A 1 265 ? -3.623 10.743 -17.941 1.00 97.94 265 ASP A N 1
ATOM 2090 C CA . ASP A 1 265 ? -2.400 11.195 -18.614 1.00 97.94 265 ASP A CA 1
ATOM 2091 C C . ASP A 1 265 ? -1.138 10.911 -17.793 1.00 97.94 265 ASP A C 1
ATOM 2093 O O . ASP A 1 265 ? -0.081 10.596 -18.350 1.00 97.94 265 ASP A O 1
ATOM 2097 N N . TRP A 1 266 ? -1.230 10.987 -16.461 1.00 97.62 266 TRP A N 1
ATOM 2098 C CA . TRP A 1 266 ? -0.089 10.706 -15.592 1.00 97.62 266 TRP A CA 1
ATOM 2099 C C . TRP A 1 266 ? 0.307 9.229 -15.666 1.00 97.62 266 TRP A C 1
ATOM 2101 O O . TRP A 1 266 ? 1.498 8.938 -15.762 1.00 97.62 266 TRP A O 1
ATOM 2111 N N . TYR A 1 267 ? -0.652 8.296 -15.710 1.00 98.56 267 TYR A N 1
ATOM 2112 C CA . TYR A 1 267 ? -0.356 6.874 -15.881 1.00 98.56 267 TYR A CA 1
ATOM 2113 C C . TYR A 1 267 ? 0.234 6.594 -17.265 1.00 98.56 267 TYR A C 1
ATOM 2115 O O . TYR A 1 267 ? 1.288 5.962 -17.369 1.00 98.56 267 TYR A O 1
ATOM 2123 N N . LYS A 1 268 ? -0.366 7.154 -18.325 1.00 98.25 268 LYS A N 1
ATOM 2124 C CA . LYS A 1 268 ? 0.169 7.058 -19.690 1.00 98.25 268 LYS A CA 1
ATOM 2125 C C . LYS A 1 268 ? 1.611 7.567 -19.774 1.00 98.25 268 LYS A C 1
ATOM 2127 O O . LYS A 1 268 ? 2.451 6.934 -20.411 1.00 98.25 268 LYS A O 1
ATOM 2132 N N . SER A 1 269 ? 1.926 8.659 -19.077 1.00 97.94 269 SER A N 1
ATOM 2133 C CA . SER A 1 269 ? 3.286 9.208 -19.004 1.00 97.94 269 SER A CA 1
ATOM 2134 C C . SER A 1 269 ? 4.282 8.215 -18.391 1.00 97.94 269 SER A C 1
ATOM 2136 O O . SER A 1 269 ? 5.402 8.095 -18.884 1.00 97.94 269 SER A O 1
ATOM 2138 N N . ARG A 1 270 ? 3.876 7.423 -17.387 1.00 98.19 270 ARG A N 1
ATOM 2139 C CA . ARG A 1 270 ? 4.719 6.347 -16.829 1.00 98.19 270 ARG A CA 1
ATOM 2140 C C . ARG A 1 270 ? 4.991 5.235 -17.833 1.00 98.19 270 ARG A C 1
ATOM 2142 O O . ARG A 1 270 ? 6.093 4.686 -17.845 1.00 98.19 270 ARG A O 1
ATOM 2149 N N . LEU A 1 271 ? 4.007 4.885 -18.661 1.00 98.62 271 LEU A N 1
ATOM 2150 C CA . LEU A 1 271 ? 4.178 3.872 -19.707 1.00 98.62 271 LEU A CA 1
ATOM 2151 C C . LEU A 1 271 ? 5.142 4.362 -20.792 1.00 98.62 271 LEU A C 1
ATOM 2153 O O . LEU A 1 271 ? 6.038 3.624 -21.196 1.00 98.62 271 LEU A O 1
ATOM 2157 N N . ILE A 1 272 ? 5.024 5.634 -21.187 1.00 98.50 272 ILE A N 1
ATOM 2158 C CA . ILE A 1 272 ? 5.956 6.280 -22.122 1.00 98.50 272 ILE A CA 1
ATOM 2159 C C . ILE A 1 272 ? 7.377 6.272 -21.544 1.00 98.50 272 ILE A C 1
ATOM 2161 O O . ILE A 1 272 ? 8.330 5.930 -22.244 1.00 98.50 272 ILE A O 1
ATOM 2165 N N . ASN A 1 273 ? 7.534 6.604 -20.260 1.00 98.31 273 ASN A N 1
ATOM 2166 C CA . ASN A 1 273 ? 8.834 6.537 -19.596 1.00 98.31 273 ASN A CA 1
ATOM 2167 C C . ASN A 1 273 ? 9.390 5.112 -19.610 1.00 98.31 273 ASN A C 1
ATOM 2169 O O . ASN A 1 273 ? 10.554 4.923 -19.945 1.00 98.31 273 ASN A O 1
ATOM 2173 N N . LYS A 1 274 ? 8.568 4.096 -19.319 1.00 98.50 274 LYS A N 1
ATOM 2174 C CA . LYS A 1 274 ? 9.014 2.697 -19.347 1.00 98.50 274 LYS A CA 1
ATOM 2175 C C . LYS A 1 274 ? 9.519 2.284 -20.725 1.00 98.50 274 LYS A C 1
ATOM 2177 O O . LYS A 1 274 ? 10.590 1.691 -20.810 1.00 98.50 274 LYS A O 1
ATOM 2182 N N . GLN A 1 275 ? 8.789 2.641 -21.779 1.00 98.56 275 GLN A N 1
ATOM 2183 C CA . GLN A 1 275 ? 9.209 2.375 -23.151 1.00 98.56 275 GLN A CA 1
ATOM 2184 C C . GLN A 1 275 ? 10.579 2.996 -23.449 1.00 98.56 275 GLN A C 1
ATOM 2186 O O . GLN A 1 275 ? 11.486 2.303 -23.903 1.00 98.56 275 GLN A O 1
ATOM 2191 N N . LYS A 1 276 ? 10.760 4.279 -23.116 1.00 98.44 276 LYS A N 1
ATOM 2192 C CA . LYS A 1 276 ? 12.038 4.982 -23.291 1.00 98.44 276 LYS A CA 1
ATOM 2193 C C . LYS A 1 276 ? 13.178 4.333 -22.502 1.00 98.44 276 LYS A C 1
ATOM 2195 O O . LYS A 1 276 ? 14.258 4.155 -23.053 1.00 98.44 276 LYS A O 1
ATOM 2200 N N . VAL A 1 277 ? 12.941 3.939 -21.247 1.00 98.25 277 VAL A N 1
ATOM 2201 C CA . VAL A 1 277 ? 13.933 3.223 -20.422 1.00 98.25 277 VAL A CA 1
ATOM 2202 C C . VAL A 1 277 ? 14.386 1.934 -21.107 1.00 98.25 277 VAL A C 1
ATOM 2204 O O . VAL A 1 277 ? 15.578 1.630 -21.121 1.00 98.25 277 VAL A O 1
ATOM 2207 N N . ASP A 1 278 ? 13.459 1.175 -21.691 1.00 98.31 278 ASP A N 1
ATOM 2208 C CA . ASP A 1 278 ? 13.801 -0.080 -22.362 1.00 98.31 278 ASP A CA 1
ATOM 2209 C C . ASP A 1 278 ? 14.589 0.138 -23.648 1.00 98.31 278 ASP A C 1
ATOM 2211 O O . ASP A 1 278 ? 15.555 -0.591 -23.881 1.00 98.31 278 ASP A O 1
ATOM 2215 N N . VAL A 1 279 ? 14.223 1.156 -24.436 1.00 98.44 279 VAL A N 1
ATOM 2216 C CA . VAL A 1 279 ? 14.964 1.571 -25.636 1.00 98.44 279 VAL A CA 1
ATOM 2217 C C . VAL A 1 279 ? 16.388 1.993 -25.264 1.00 98.44 279 VAL A C 1
ATOM 2219 O O . VAL A 1 279 ? 17.347 1.408 -25.763 1.00 98.44 279 VAL A O 1
ATOM 2222 N N . LEU A 1 280 ? 16.553 2.908 -24.305 1.00 98.00 280 LEU A N 1
ATOM 2223 C CA . LEU A 1 280 ? 17.877 3.365 -23.862 1.00 98.00 280 LEU A CA 1
ATOM 2224 C C . LEU A 1 280 ? 18.730 2.210 -23.318 1.00 98.00 280 LEU A C 1
ATOM 2226 O O . LEU A 1 280 ? 19.933 2.115 -23.577 1.00 98.00 280 LEU A O 1
ATOM 2230 N N . ARG A 1 281 ? 18.110 1.288 -22.574 1.00 97.75 281 ARG A N 1
ATOM 2231 C CA . ARG A 1 281 ? 18.801 0.117 -22.034 1.00 97.75 281 ARG A CA 1
ATOM 2232 C C . ARG A 1 281 ? 19.290 -0.814 -23.139 1.00 97.75 281 ARG A C 1
ATOM 2234 O O . ARG A 1 281 ? 20.424 -1.288 -23.052 1.00 97.75 281 ARG A O 1
ATOM 2241 N N . ILE A 1 282 ? 18.455 -1.128 -24.130 1.00 98.38 282 ILE A N 1
ATOM 2242 C CA . ILE A 1 282 ? 18.848 -2.046 -25.205 1.00 98.38 282 ILE A CA 1
ATOM 2243 C C . ILE A 1 282 ? 19.859 -1.400 -26.154 1.00 98.38 282 ILE A C 1
ATOM 2245 O O . ILE A 1 282 ? 20.784 -2.084 -26.581 1.00 98.38 282 ILE A O 1
ATOM 2249 N N . GLU A 1 283 ? 19.774 -0.091 -26.397 1.00 98.44 283 GLU A N 1
ATOM 2250 C CA . GLU A 1 283 ? 20.784 0.654 -27.157 1.00 98.44 283 GLU A CA 1
ATOM 2251 C C . GLU A 1 283 ? 22.152 0.576 -26.480 1.00 98.44 283 GLU A C 1
ATOM 2253 O O . GLU A 1 283 ? 23.128 0.174 -27.110 1.00 98.44 283 GLU A O 1
ATOM 2258 N N . ARG A 1 284 ? 22.214 0.787 -25.160 1.00 98.19 284 ARG A N 1
ATOM 2259 C CA . ARG A 1 284 ? 23.458 0.603 -24.398 1.00 98.19 284 ARG A CA 1
ATOM 2260 C C . ARG A 1 284 ? 23.989 -0.834 -24.465 1.00 98.19 284 ARG A C 1
ATOM 2262 O O . ARG A 1 284 ? 25.200 -1.052 -24.460 1.00 98.19 284 ARG A O 1
ATOM 2269 N N . ILE A 1 285 ? 23.112 -1.840 -24.499 1.00 98.00 285 ILE A N 1
ATOM 2270 C CA . ILE A 1 285 ? 23.522 -3.244 -24.682 1.00 98.00 285 ILE A CA 1
ATOM 2271 C C . ILE A 1 285 ? 24.121 -3.449 -26.078 1.00 98.00 285 ILE A C 1
ATOM 2273 O O . ILE A 1 285 ? 25.172 -4.078 -26.184 1.00 98.00 285 ILE A O 1
ATOM 2277 N N . ILE A 1 286 ? 23.487 -2.912 -27.122 1.00 98.56 286 ILE A N 1
ATOM 2278 C CA . ILE A 1 286 ? 23.976 -2.972 -28.505 1.00 98.56 286 ILE A CA 1
ATOM 2279 C C . ILE A 1 286 ? 25.357 -2.319 -28.603 1.00 98.56 286 ILE A C 1
ATOM 2281 O O . ILE A 1 286 ? 26.285 -2.963 -29.084 1.00 98.56 286 ILE A O 1
ATOM 2285 N N . GLU A 1 287 ? 25.526 -1.108 -28.069 1.00 98.38 287 GLU A N 1
ATOM 2286 C CA . GLU A 1 287 ? 26.810 -0.397 -28.056 1.00 98.38 287 GLU A CA 1
ATOM 2287 C C . GLU A 1 287 ? 27.910 -1.214 -27.367 1.00 98.38 287 GLU A C 1
ATOM 2289 O O . GLU A 1 287 ? 29.005 -1.380 -27.907 1.00 98.38 287 GLU A O 1
ATOM 2294 N N . ASN A 1 288 ? 27.614 -1.788 -26.196 1.00 97.62 288 ASN A N 1
ATOM 2295 C CA . ASN A 1 288 ? 28.561 -2.634 -25.471 1.00 97.62 288 ASN A CA 1
ATOM 2296 C C . ASN A 1 288 ? 28.935 -3.898 -26.264 1.00 97.62 288 ASN A C 1
ATOM 2298 O O . ASN A 1 288 ? 30.097 -4.311 -26.251 1.00 97.62 288 ASN A O 1
ATOM 2302 N N . LEU A 1 289 ? 27.970 -4.527 -26.946 1.00 97.31 289 LEU A N 1
ATOM 2303 C CA . LEU A 1 289 ? 28.221 -5.695 -27.793 1.00 97.31 289 LEU A CA 1
ATOM 2304 C C . LEU A 1 289 ? 29.099 -5.327 -28.990 1.00 97.31 289 LEU A C 1
ATOM 2306 O O . LEU A 1 289 ? 30.081 -6.019 -29.250 1.00 97.31 289 LEU A O 1
ATOM 2310 N N . GLU A 1 290 ? 28.795 -4.230 -29.680 1.00 97.56 290 GLU A N 1
ATOM 2311 C CA . GLU A 1 290 ? 29.575 -3.756 -30.824 1.00 97.56 290 GLU A CA 1
ATOM 2312 C C . GLU A 1 290 ? 31.016 -3.424 -30.411 1.00 97.56 290 GLU A C 1
ATOM 2314 O O . GLU A 1 290 ? 31.962 -3.905 -31.039 1.00 97.56 290 GLU A O 1
ATOM 2319 N N . GLN A 1 291 ? 31.209 -2.714 -29.293 1.00 97.12 291 GLN A N 1
ATOM 2320 C CA . GLN A 1 291 ? 32.541 -2.443 -28.737 1.00 97.12 291 GLN A CA 1
ATOM 2321 C C . GLN A 1 291 ? 33.296 -3.730 -28.378 1.00 97.12 291 GLN A C 1
ATOM 2323 O O . GLN A 1 291 ? 34.480 -3.872 -28.700 1.00 97.12 291 GLN A O 1
ATOM 2328 N N . PHE A 1 292 ? 32.622 -4.693 -27.742 1.00 97.19 292 PHE A N 1
ATOM 2329 C CA . PHE A 1 292 ? 33.218 -5.983 -27.399 1.00 97.19 292 PHE A CA 1
ATOM 2330 C C . PHE A 1 292 ? 33.630 -6.776 -28.647 1.00 97.19 292 PHE A C 1
ATOM 2332 O O . PHE A 1 292 ? 34.678 -7.429 -28.642 1.00 97.19 292 PHE A O 1
ATOM 2339 N N . MET A 1 293 ? 32.832 -6.708 -29.716 1.00 96.50 293 MET A N 1
ATOM 2340 C CA . MET A 1 293 ? 33.036 -7.468 -30.950 1.00 96.50 293 MET A CA 1
ATOM 2341 C C . MET A 1 293 ? 34.140 -6.906 -31.853 1.00 96.50 293 MET A C 1
ATOM 2343 O O . MET A 1 293 ? 34.787 -7.671 -32.569 1.00 96.50 293 MET A O 1
ATOM 2347 N N . VAL A 1 294 ? 34.403 -5.596 -31.800 1.00 96.50 294 VAL A N 1
ATOM 2348 C CA . VAL A 1 294 ? 35.481 -4.957 -32.580 1.00 96.50 294 VAL A CA 1
ATOM 2349 C C . VAL A 1 294 ? 36.874 -5.354 -32.076 1.00 96.50 294 VAL A C 1
ATOM 2351 O O . VAL A 1 294 ? 37.829 -5.360 -32.854 1.00 96.50 294 VAL A O 1
ATOM 2354 N N . ASN A 1 295 ? 37.020 -5.727 -30.799 1.00 95.69 295 ASN A N 1
ATOM 2355 C CA . ASN A 1 295 ? 38.313 -6.104 -30.231 1.00 95.69 295 ASN A CA 1
ATOM 2356 C C . ASN A 1 295 ? 38.823 -7.447 -30.811 1.00 95.69 295 ASN A C 1
ATOM 2358 O O . ASN A 1 295 ? 38.242 -8.500 -30.523 1.00 95.69 295 ASN A O 1
ATOM 2362 N N . PRO A 1 296 ? 39.954 -7.470 -31.551 1.00 93.88 296 PRO A N 1
ATOM 2363 C CA . PRO A 1 296 ? 40.471 -8.690 -32.173 1.00 93.88 296 PRO A CA 1
ATOM 2364 C C . PRO A 1 296 ? 40.795 -9.818 -31.185 1.00 93.88 296 PRO A C 1
ATOM 2366 O O . PRO A 1 296 ? 40.756 -10.987 -31.573 1.00 93.88 296 PRO A O 1
ATOM 2369 N N . MET A 1 297 ? 41.083 -9.486 -29.921 1.00 95.81 297 MET A N 1
ATOM 2370 C CA . MET A 1 297 ? 41.364 -10.462 -28.863 1.00 95.81 297 MET A CA 1
ATOM 2371 C C . MET A 1 297 ? 40.144 -11.322 -28.508 1.00 95.81 297 MET A C 1
ATOM 2373 O O . MET A 1 297 ? 40.305 -12.433 -28.010 1.00 95.81 297 MET A O 1
ATOM 2377 N N . ASN A 1 298 ? 38.929 -10.854 -28.811 1.00 96.62 298 ASN A N 1
ATOM 2378 C CA . ASN A 1 298 ? 37.685 -11.521 -28.428 1.00 96.62 298 ASN A CA 1
ATOM 2379 C C . ASN A 1 298 ? 37.164 -12.513 -29.482 1.00 96.62 298 ASN A C 1
ATOM 2381 O O . ASN A 1 298 ? 36.155 -13.173 -29.241 1.00 96.62 298 ASN A O 1
ATOM 2385 N N . LYS A 1 299 ? 37.832 -12.671 -30.637 1.00 95.00 299 LYS A N 1
ATOM 2386 C CA . LYS A 1 299 ? 37.346 -13.484 -31.776 1.00 95.00 299 LYS A CA 1
ATOM 2387 C C . LYS A 1 299 ? 36.917 -14.908 -31.406 1.00 95.00 299 LYS A C 1
ATOM 2389 O O . LYS A 1 299 ? 35.906 -15.390 -31.914 1.00 95.00 299 LYS A O 1
ATOM 2394 N N . SER A 1 300 ? 37.668 -15.586 -30.538 1.00 95.31 300 SER A N 1
ATOM 2395 C CA . SER A 1 300 ? 37.339 -16.949 -30.099 1.00 95.31 300 SER A CA 1
ATOM 2396 C C . SER A 1 300 ? 36.043 -16.992 -29.282 1.00 95.31 300 SER A C 1
ATOM 2398 O O . SER A 1 300 ? 35.210 -17.866 -29.512 1.00 95.31 300 SER A O 1
ATOM 2400 N N . ILE A 1 301 ? 35.843 -16.022 -28.387 1.00 96.50 301 ILE A N 1
ATOM 2401 C CA . ILE A 1 301 ? 34.658 -15.894 -27.527 1.00 96.50 301 ILE A CA 1
ATOM 2402 C C . ILE A 1 301 ? 33.434 -15.488 -28.355 1.00 96.50 301 ILE A C 1
ATOM 2404 O O . ILE A 1 301 ? 32.379 -16.103 -28.221 1.00 96.50 301 ILE A O 1
ATOM 2408 N N . ILE A 1 302 ? 33.586 -14.507 -29.251 1.00 96.38 302 ILE A N 1
ATOM 2409 C CA . ILE A 1 302 ? 32.522 -14.033 -30.153 1.00 96.38 302 ILE A CA 1
ATOM 2410 C C . ILE A 1 302 ? 31.909 -15.215 -30.907 1.00 96.38 302 ILE A C 1
ATOM 2412 O O . ILE A 1 302 ? 30.690 -15.392 -30.891 1.00 96.38 302 ILE A O 1
ATOM 2416 N N . LYS A 1 303 ? 32.763 -16.069 -31.491 1.00 95.50 303 LYS A N 1
ATOM 2417 C CA . LYS A 1 303 ? 32.333 -17.269 -32.212 1.00 95.50 303 LYS A CA 1
ATOM 2418 C C . LYS A 1 303 ? 31.753 -18.336 -31.283 1.00 95.50 303 LYS A C 1
ATOM 2420 O O . LYS A 1 303 ? 30.719 -18.904 -31.602 1.00 95.50 303 LYS A O 1
ATOM 2425 N N . ALA A 1 304 ? 32.400 -18.619 -30.150 1.00 97.25 304 ALA A N 1
ATOM 2426 C CA . ALA A 1 304 ? 31.958 -19.672 -29.231 1.00 97.25 304 ALA A CA 1
ATOM 2427 C C . ALA A 1 304 ? 30.555 -19.419 -28.649 1.00 97.25 304 ALA A C 1
ATOM 2429 O O . ALA A 1 304 ? 29.826 -20.366 -28.373 1.00 97.25 304 ALA A O 1
ATOM 2430 N N . PHE A 1 305 ? 30.174 -18.150 -28.480 1.00 96.56 305 PHE A N 1
ATOM 2431 C CA . PHE A 1 305 ? 28.911 -17.745 -27.858 1.00 96.56 305 PHE A CA 1
ATOM 2432 C C . PHE A 1 305 ? 27.930 -17.054 -28.821 1.00 96.56 305 PHE A C 1
ATOM 2434 O O . PHE A 1 305 ? 26.963 -16.449 -28.351 1.00 96.56 305 PHE A O 1
ATOM 2441 N N . ASN A 1 306 ? 28.173 -17.134 -30.136 1.00 96.50 306 ASN A N 1
ATOM 2442 C CA . ASN A 1 306 ? 27.321 -16.590 -31.203 1.00 96.50 306 ASN A CA 1
ATOM 2443 C C . ASN A 1 306 ? 26.937 -15.112 -30.999 1.00 96.50 306 ASN A C 1
ATOM 2445 O O . ASN A 1 306 ? 25.764 -14.741 -31.060 1.00 96.50 306 ASN A O 1
ATOM 2449 N N . TYR A 1 307 ? 27.923 -14.254 -30.732 1.00 96.62 307 TYR A N 1
ATOM 2450 C CA . TYR A 1 307 ? 27.673 -12.834 -30.453 1.00 96.62 307 TYR A CA 1
ATOM 2451 C C . TYR A 1 307 ? 27.042 -12.086 -31.639 1.00 96.62 307 TYR A C 1
ATOM 2453 O O . TYR A 1 307 ? 26.224 -11.200 -31.409 1.00 96.62 307 TYR A O 1
ATOM 2461 N N . ASP A 1 308 ? 27.322 -12.484 -32.884 1.00 95.75 308 ASP A N 1
ATOM 2462 C CA . ASP A 1 308 ? 26.659 -11.926 -34.072 1.00 95.75 308 ASP A CA 1
ATOM 2463 C C . ASP A 1 308 ? 25.136 -12.134 -34.037 1.00 95.75 308 ASP A C 1
ATOM 2465 O O . ASP A 1 308 ? 24.366 -11.217 -34.321 1.00 95.75 308 ASP A O 1
ATOM 2469 N N . GLN A 1 309 ? 24.687 -13.326 -33.625 1.00 97.00 309 GLN A N 1
ATOM 2470 C CA . GLN A 1 309 ? 23.263 -13.619 -33.466 1.00 97.00 309 GLN A CA 1
ATOM 2471 C C . GLN A 1 309 ? 22.655 -12.765 -32.351 1.00 97.00 309 GLN A C 1
ATOM 2473 O O . GLN A 1 309 ? 21.617 -12.144 -32.558 1.00 97.00 309 GLN A O 1
ATOM 2478 N N . LYS A 1 310 ? 23.327 -12.675 -31.197 1.00 97.19 310 LYS A N 1
ATOM 2479 C CA . LYS A 1 310 ? 22.860 -11.866 -30.059 1.00 97.19 310 LYS A CA 1
ATOM 2480 C C . LYS A 1 310 ? 22.748 -10.382 -30.403 1.00 97.19 310 LYS A C 1
ATOM 2482 O O . LYS A 1 310 ? 21.814 -9.727 -29.956 1.00 97.19 310 LYS A O 1
ATOM 2487 N N . LEU A 1 311 ? 23.679 -9.852 -31.197 1.00 98.06 311 LEU A N 1
ATOM 2488 C CA . LEU A 1 311 ? 23.623 -8.472 -31.672 1.00 98.06 311 LEU A CA 1
ATOM 2489 C C . LEU A 1 311 ? 22.415 -8.251 -32.593 1.00 98.06 311 LEU A C 1
ATOM 2491 O O . LEU A 1 311 ? 21.707 -7.258 -32.439 1.00 98.06 311 LEU A O 1
ATOM 2495 N N . ASN A 1 312 ? 22.147 -9.182 -33.512 1.00 97.94 312 ASN A N 1
ATOM 2496 C CA . ASN A 1 312 ? 20.972 -9.111 -34.383 1.00 97.94 312 ASN A CA 1
ATOM 2497 C C . ASN A 1 312 ? 19.658 -9.213 -33.590 1.00 97.94 312 ASN A C 1
ATOM 2499 O O . ASN A 1 312 ? 18.732 -8.446 -33.842 1.00 97.94 312 ASN A O 1
ATOM 2503 N N . GLU A 1 313 ? 19.587 -10.107 -32.600 1.00 98.06 313 GLU A N 1
ATOM 2504 C CA . GLU A 1 313 ? 18.445 -10.218 -31.683 1.00 98.06 313 GLU A CA 1
ATOM 2505 C C . GLU A 1 313 ? 18.243 -8.929 -30.877 1.00 98.06 313 GLU A C 1
ATOM 2507 O O . GLU A 1 313 ? 17.120 -8.440 -30.775 1.00 98.06 313 GLU A O 1
ATOM 2512 N N . ALA A 1 314 ? 19.321 -8.335 -30.355 1.00 98.19 314 ALA A N 1
ATOM 2513 C CA . ALA A 1 314 ? 19.260 -7.078 -29.614 1.00 98.19 314 ALA A CA 1
ATOM 2514 C C . ALA A 1 314 ? 18.757 -5.918 -30.487 1.00 98.19 314 ALA A C 1
ATOM 2516 O O . ALA A 1 314 ? 17.906 -5.149 -30.043 1.00 98.19 314 ALA A O 1
ATOM 2517 N N . LYS A 1 315 ? 19.217 -5.823 -31.742 1.00 98.31 315 LYS A N 1
ATOM 2518 C CA . LYS A 1 315 ? 18.722 -4.835 -32.718 1.00 98.31 315 LYS A CA 1
ATOM 2519 C C . LYS A 1 315 ? 17.233 -5.029 -33.016 1.00 98.31 315 LYS A C 1
ATOM 2521 O O . LYS A 1 315 ? 16.478 -4.064 -32.972 1.00 98.31 315 LYS A O 1
ATOM 2526 N N . GLY A 1 316 ? 16.790 -6.273 -33.205 1.00 98.38 316 GLY A N 1
ATOM 2527 C CA . GLY A 1 316 ? 15.367 -6.584 -33.369 1.00 98.38 316 GLY A CA 1
ATOM 2528 C C . GLY A 1 316 ? 14.522 -6.235 -32.136 1.00 98.38 316 GLY A C 1
ATOM 2529 O O . GLY A 1 316 ? 13.419 -5.709 -32.272 1.00 98.38 316 GLY A O 1
ATOM 2530 N N . LEU A 1 317 ? 15.041 -6.474 -30.925 1.00 98.06 317 LEU A N 1
ATOM 2531 C CA . LEU A 1 317 ? 14.379 -6.076 -29.677 1.00 98.06 317 LEU A CA 1
ATOM 2532 C C . LEU A 1 317 ? 14.280 -4.559 -29.531 1.00 98.06 317 LEU A C 1
ATOM 2534 O O . LEU A 1 317 ? 13.259 -4.071 -29.058 1.00 98.06 317 LEU A O 1
ATOM 2538 N N . ARG A 1 318 ? 15.304 -3.816 -29.952 1.00 98.56 318 ARG A N 1
ATOM 2539 C CA . ARG A 1 318 ? 15.280 -2.352 -29.971 1.00 98.56 318 ARG A CA 1
ATOM 2540 C C . ARG A 1 318 ? 14.158 -1.826 -30.858 1.00 98.56 318 ARG A C 1
ATOM 2542 O O . ARG A 1 318 ? 13.377 -1.001 -30.395 1.00 98.56 318 ARG A O 1
ATOM 2549 N N . ASP A 1 319 ? 14.023 -2.351 -32.074 1.00 98.38 319 ASP A N 1
ATOM 2550 C CA . ASP A 1 319 ? 12.936 -1.959 -32.981 1.00 98.38 319 ASP A CA 1
ATOM 2551 C C . ASP A 1 319 ? 11.557 -2.354 -32.430 1.00 98.38 319 ASP A C 1
ATOM 2553 O O . ASP A 1 319 ? 10.580 -1.622 -32.585 1.00 98.38 319 ASP A O 1
ATOM 2557 N N . TYR A 1 320 ? 11.466 -3.493 -31.735 1.00 98.50 320 TYR A N 1
ATOM 2558 C CA . TYR A 1 320 ? 10.246 -3.878 -31.032 1.00 98.50 320 TYR A CA 1
ATOM 2559 C C . TYR A 1 320 ? 9.910 -2.914 -29.888 1.00 98.50 320 TYR A C 1
ATOM 2561 O O . TYR A 1 320 ? 8.769 -2.463 -29.816 1.00 98.50 320 TYR A O 1
ATOM 2569 N N . TYR A 1 321 ? 10.865 -2.567 -29.021 1.00 98.50 321 TYR A N 1
ATOM 2570 C CA . TYR A 1 321 ? 10.631 -1.649 -27.902 1.00 98.50 321 TYR A CA 1
ATOM 2571 C C . TYR A 1 321 ? 10.262 -0.236 -28.360 1.00 98.50 321 TYR A C 1
ATOM 2573 O O . TYR A 1 321 ? 9.438 0.406 -27.716 1.00 98.50 321 TYR A O 1
ATOM 2581 N N . ASP A 1 322 ? 10.779 0.226 -29.496 1.00 97.94 322 ASP A N 1
ATOM 2582 C CA . ASP A 1 322 ? 10.397 1.519 -30.081 1.00 97.94 322 ASP A CA 1
ATOM 2583 C C . ASP A 1 322 ? 8.999 1.498 -30.741 1.00 97.94 322 ASP A C 1
ATOM 2585 O O . ASP A 1 322 ? 8.407 2.532 -31.043 1.00 97.94 322 ASP A O 1
ATOM 2589 N N . SER A 1 323 ? 8.416 0.313 -30.948 1.00 98.31 323 SER A N 1
ATOM 2590 C CA . SER A 1 323 ? 7.141 0.172 -31.653 1.00 98.31 323 SER A CA 1
ATOM 2591 C C . SER A 1 323 ? 5.910 0.466 -30.788 1.00 98.31 323 SER A C 1
ATOM 2593 O O . SER A 1 323 ? 5.851 0.150 -29.597 1.00 98.31 323 SER A O 1
ATOM 2595 N N . GLU A 1 324 ? 4.841 0.933 -31.440 1.00 98.06 324 GLU A N 1
ATOM 2596 C CA . GLU A 1 324 ? 3.508 1.063 -30.830 1.00 98.06 324 GLU A CA 1
ATOM 2597 C C . GLU A 1 324 ? 2.992 -0.278 -30.284 1.00 98.06 324 GLU A C 1
ATOM 2599 O O . GLU A 1 324 ? 2.321 -0.334 -29.257 1.00 98.06 324 GLU A O 1
ATOM 2604 N N . ARG A 1 325 ? 3.349 -1.395 -30.935 1.00 97.94 325 ARG A N 1
ATOM 2605 C CA . ARG A 1 325 ? 2.960 -2.733 -30.474 1.00 97.94 325 ARG A CA 1
ATOM 2606 C C . ARG A 1 325 ? 3.479 -3.004 -29.065 1.00 97.94 325 ARG A C 1
ATOM 2608 O O . ARG A 1 325 ? 2.732 -3.551 -28.261 1.00 97.94 325 ARG A O 1
ATOM 2615 N N . TYR A 1 326 ? 4.726 -2.643 -28.768 1.00 98.44 326 TYR A N 1
ATOM 2616 C CA . TYR A 1 326 ? 5.270 -2.806 -27.424 1.00 98.44 326 TYR A CA 1
ATOM 2617 C C . TYR A 1 326 ? 4.589 -1.871 -26.428 1.00 98.44 326 TYR A C 1
ATOM 2619 O O . TYR A 1 326 ? 4.181 -2.329 -25.361 1.00 98.44 326 TYR A O 1
ATOM 2627 N N . PHE A 1 327 ? 4.382 -0.606 -26.801 1.00 98.31 327 PHE A N 1
ATOM 2628 C CA . PHE A 1 327 ? 3.677 0.359 -25.959 1.00 98.31 327 PHE A CA 1
ATOM 2629 C C . PHE A 1 327 ? 2.304 -0.162 -25.500 1.00 98.31 327 PHE A C 1
ATOM 2631 O O . PHE A 1 327 ? 1.989 -0.115 -24.312 1.00 98.31 327 PHE A O 1
ATOM 2638 N N . GLN A 1 328 ? 1.533 -0.773 -26.404 1.00 97.94 328 GLN A N 1
ATOM 2639 C CA . GLN A 1 328 ? 0.240 -1.381 -26.069 1.00 97.94 328 GLN A CA 1
ATOM 2640 C C . GLN A 1 328 ? 0.348 -2.526 -25.046 1.00 97.94 328 GLN A C 1
ATOM 2642 O O . GLN A 1 328 ? -0.549 -2.703 -24.225 1.00 97.94 328 GLN A O 1
ATOM 2647 N N . THR A 1 329 ? 1.456 -3.279 -25.026 1.00 98.00 329 THR A N 1
ATOM 2648 C CA . THR A 1 329 ? 1.674 -4.336 -24.017 1.00 98.00 329 THR A CA 1
ATOM 2649 C C . THR A 1 329 ? 1.992 -3.802 -22.619 1.00 98.00 329 THR A C 1
ATOM 2651 O O . THR A 1 329 ? 1.931 -4.564 -21.656 1.00 98.00 329 THR A O 1
ATOM 2654 N N . LEU A 1 330 ? 2.322 -2.511 -22.484 1.00 98.25 330 LEU A N 1
ATOM 2655 C CA . LEU A 1 330 ? 2.643 -1.896 -21.194 1.00 98.25 330 LEU A CA 1
ATOM 2656 C C . LEU A 1 330 ? 1.399 -1.499 -20.389 1.00 98.25 330 LEU A C 1
ATOM 2658 O O . LEU A 1 330 ? 1.512 -1.283 -19.179 1.00 98.25 330 LEU A O 1
ATOM 2662 N N . PHE A 1 331 ? 0.223 -1.409 -21.012 1.00 97.44 331 PHE A N 1
ATOM 2663 C CA . PHE A 1 331 ? -1.018 -1.119 -20.294 1.00 97.44 331 PHE A CA 1
ATOM 2664 C C . PHE A 1 331 ? -1.325 -2.217 -19.269 1.00 97.44 331 PHE A C 1
ATOM 2666 O O . PHE A 1 331 ? -1.283 -3.407 -19.569 1.00 97.44 331 PHE A O 1
ATOM 2673 N N . GLY A 1 332 ? -1.622 -1.809 -18.035 1.00 96.12 332 GLY A N 1
ATOM 2674 C CA . GLY A 1 332 ? -1.775 -2.711 -16.891 1.00 96.12 332 GLY A CA 1
ATOM 2675 C C . GLY A 1 332 ? -0.469 -3.016 -16.148 1.00 96.12 332 GLY A C 1
ATOM 2676 O O . GLY A 1 332 ? -0.512 -3.656 -15.101 1.00 96.12 332 GLY A O 1
ATOM 2677 N N . THR A 1 333 ? 0.685 -2.536 -16.628 1.00 97.88 333 THR A N 1
ATOM 2678 C CA . THR A 1 333 ? 1.958 -2.582 -15.886 1.00 97.88 333 THR A CA 1
ATOM 2679 C C . THR A 1 333 ? 2.168 -1.312 -15.054 1.00 97.88 333 THR A C 1
ATOM 2681 O O . THR A 1 333 ? 1.422 -0.341 -15.176 1.00 97.88 333 THR A O 1
ATOM 2684 N N . LEU A 1 334 ? 3.205 -1.289 -14.212 1.00 97.88 334 LEU A N 1
ATOM 2685 C CA . LEU A 1 334 ? 3.499 -0.159 -13.316 1.00 97.88 334 LEU A CA 1
ATOM 2686 C C . LEU A 1 334 ? 4.105 1.067 -14.034 1.00 97.88 334 LEU A C 1
ATOM 2688 O O . LEU A 1 334 ? 4.163 2.162 -13.469 1.00 97.88 334 LEU A O 1
ATOM 2692 N N . GLY A 1 335 ? 4.583 0.890 -15.271 1.00 97.44 335 GLY A N 1
ATOM 2693 C CA . GLY A 1 335 ? 5.389 1.894 -15.964 1.00 97.44 335 GLY A CA 1
ATOM 2694 C C . GLY A 1 335 ? 6.723 2.175 -15.255 1.00 97.44 335 GLY A C 1
ATOM 2695 O O . GLY A 1 335 ? 7.237 1.337 -14.510 1.00 97.44 335 GLY A O 1
ATOM 2696 N N . ALA A 1 336 ? 7.298 3.352 -15.505 1.00 96.88 336 ALA A N 1
ATOM 2697 C CA . ALA A 1 336 ? 8.536 3.804 -14.879 1.00 96.88 336 ALA A CA 1
ATOM 2698 C C . ALA A 1 336 ? 8.440 5.258 -14.400 1.00 96.88 336 ALA A C 1
ATOM 2700 O O . ALA A 1 336 ? 7.749 6.091 -14.995 1.00 96.88 336 ALA A O 1
ATOM 2701 N N . GLU A 1 337 ? 9.176 5.556 -13.332 1.00 93.88 337 GLU A N 1
ATOM 2702 C CA . GLU A 1 337 ? 9.384 6.924 -12.863 1.00 93.88 337 GLU A CA 1
ATOM 2703 C C . GLU A 1 337 ? 10.285 7.714 -13.825 1.00 93.88 337 GLU A C 1
ATOM 2705 O O . GLU A 1 337 ? 11.168 7.119 -14.448 1.00 93.88 337 GLU A O 1
ATOM 2710 N N . PRO A 1 338 ? 10.140 9.050 -13.904 1.00 89.25 338 PRO A N 1
ATOM 2711 C CA . PRO A 1 338 ? 11.033 9.893 -14.700 1.00 89.25 338 PRO A CA 1
ATOM 2712 C C . PRO A 1 338 ? 12.515 9.763 -14.321 1.00 89.25 338 PRO A C 1
ATOM 2714 O O . PRO A 1 338 ? 13.360 9.869 -15.196 1.00 89.25 338 PRO A O 1
ATOM 2717 N N . ILE A 1 339 ? 12.832 9.487 -13.049 1.00 90.38 339 ILE A N 1
ATOM 2718 C CA . ILE A 1 339 ? 14.214 9.306 -12.560 1.00 90.38 339 ILE A CA 1
ATOM 2719 C C . ILE A 1 339 ? 14.924 8.075 -13.159 1.00 90.38 339 ILE A C 1
ATOM 2721 O O . ILE A 1 339 ? 16.129 7.918 -12.995 1.00 90.38 339 ILE A O 1
ATOM 2725 N N . ALA A 1 340 ? 14.184 7.169 -13.807 1.00 86.56 340 ALA A N 1
ATOM 2726 C CA . ALA A 1 340 ? 14.753 5.989 -14.452 1.00 86.56 340 ALA A CA 1
ATOM 2727 C C . ALA A 1 340 ? 15.278 6.257 -15.877 1.00 86.56 340 ALA A C 1
ATOM 2729 O O . ALA A 1 340 ? 15.944 5.378 -16.430 1.00 86.56 340 ALA A O 1
ATOM 2730 N N . LEU A 1 341 ? 14.946 7.415 -16.463 1.00 86.44 341 LEU A N 1
ATOM 2731 C CA . LEU A 1 341 ? 15.481 7.912 -17.737 1.00 86.44 341 LEU A CA 1
ATOM 2732 C C . LEU A 1 341 ? 16.841 8.570 -17.510 1.00 86.44 341 LEU A C 1
ATOM 2734 O O . LEU A 1 341 ? 17.736 8.327 -18.351 1.00 86.44 341 LEU A O 1
#

Foldseek 3Di:
DDDDDDDDQAAEAEDEFAAFDDDPNDTQAGQQLAFFKFWADLLLVQLCQQLVFDSPPADPQFTDGCGHNVCVVPDPDDCLQVSLLVLLCCQLVVYIYMYGYAQHHANPDGPHCVSVVVPVVLVVPDDSQSPDVVNCVVQVQKDADCWDDDPNDTQHRNSRGIFGDLVVQVPGVVVPDVCSNPPADPCSSRVCVVPVVSSSSNSVSSLVSSQVSLVVCVVVVVLVQHDPLVNQSSCCSNPVGDVNHHCPRVVSSCCSHNVVLLPDPVNLVLLVQQLVLQLVVLVVVLVVLVVQVPDPVCVVVCVVPVSVVVSVVSVVVNVVSPDPVVSVVCRSPSGHGPVSD

Solvent-accessible surface area (backbone atoms only — not comparable to full-atom values): 18458 Å² total; per-residue (Å²): 139,79,87,85,84,84,74,90,85,76,45,69,52,78,39,64,20,30,38,66,48,71,55,97,91,37,82,36,63,22,50,12,56,48,30,73,41,27,41,34,58,70,71,42,42,47,48,47,35,49,20,26,66,31,56,66,74,58,45,101,86,40,47,13,60,40,28,47,75,63,32,47,95,75,54,95,62,70,61,44,61,57,49,46,46,50,52,45,51,33,38,64,66,68,59,63,43,41,32,29,39,23,37,15,40,13,70,84,40,76,46,48,54,58,49,61,60,46,49,60,61,52,57,72,73,43,54,76,65,75,68,32,64,70,53,33,40,75,73,50,21,29,46,75,42,63,62,44,78,55,96,92,38,83,42,73,38,40,58,64,24,24,33,47,36,70,54,33,30,59,72,54,36,55,82,81,36,95,61,25,69,74,74,59,49,71,52,48,54,36,16,49,73,71,37,53,67,58,31,51,51,11,49,51,35,51,51,52,37,28,20,58,47,29,42,53,33,63,76,72,52,47,48,80,69,35,46,70,54,56,37,43,48,36,33,29,40,50,69,63,30,39,98,85,38,43,81,84,33,65,78,53,50,49,52,59,35,46,69,54,41,72,72,29,69,70,50,50,49,18,37,54,37,33,39,49,36,51,32,56,51,40,50,53,49,46,52,52,48,53,58,53,67,69,40,78,89,37,55,68,58,40,62,75,68,44,42,71,57,53,50,53,51,43,54,54,48,34,56,44,41,73,29,70,73,42,56,64,69,41,66,83,57,78,48,33,60,77,90,71,106